Protein AF-0000000069867634 (afdb_homodimer)

Structure (mmCIF, N/CA/C/O backbone):
data_AF-0000000069867634-model_v1
#
loop_
_entity.id
_entity.type
_entity.pdbx_description
1 polymer 'VRR-NUC domain-containing protein'
#
loop_
_atom_site.group_PDB
_atom_site.id
_atom_site.type_symbol
_atom_site.label_atom_id
_atom_site.label_alt_id
_atom_site.label_comp_id
_atom_site.label_asym_id
_atom_site.label_entity_id
_atom_site.label_seq_id
_atom_site.pdbx_PDB_ins_code
_atom_site.Cartn_x
_atom_site.Cartn_y
_atom_site.Cartn_z
_atom_site.occupancy
_atom_site.B_iso_or_equiv
_atom_site.auth_seq_id
_atom_site.auth_comp_id
_atom_site.auth_asym_id
_atom_site.auth_atom_id
_atom_site.pdbx_PDB_model_num
ATOM 1 N N . MET A 1 1 ? 2.037 -12.023 -21.516 1 66.62 1 MET A N 1
ATOM 2 C CA . MET A 1 1 ? 0.98 -11.133 -21.047 1 66.62 1 MET A CA 1
ATOM 3 C C . MET A 1 1 ? -0.327 -11.898 -20.859 1 66.62 1 MET A C 1
ATOM 5 O O . MET A 1 1 ? -0.989 -11.758 -19.828 1 66.62 1 MET A O 1
ATOM 9 N N . GLN A 1 2 ? -0.658 -12.82 -21.688 1 78.5 2 GLN A N 1
ATOM 10 C CA . GLN A 1 2 ? -1.914 -13.555 -21.562 1 78.5 2 GLN A CA 1
ATOM 11 C C . GLN A 1 2 ? -1.909 -14.43 -20.312 1 78.5 2 GLN A C 1
ATOM 13 O O . GLN A 1 2 ? -2.809 -14.336 -19.469 1 78.5 2 GLN A O 1
ATOM 18 N N . ILE A 1 3 ? -0.753 -15.023 -20.156 1 91.5 3 ILE A N 1
ATOM 19 C CA . ILE A 1 3 ? -0.744 -15.961 -19.031 1 91.5 3 ILE A CA 1
ATOM 20 C C . ILE A 1 3 ? -0.618 -15.188 -17.734 1 91.5 3 ILE A C 1
ATOM 22 O O . ILE A 1 3 ? -1.285 -15.508 -16.734 1 91.5 3 ILE A O 1
ATOM 26 N N . GLU A 1 4 ? 0.191 -14.117 -17.812 1 94.62 4 GLU A N 1
ATOM 27 C CA . GLU A 1 4 ? 0.339 -13.32 -16.594 1 94.62 4 GLU A CA 1
ATOM 28 C C . GLU A 1 4 ? -0.989 -12.695 -16.188 1 94.62 4 GLU A C 1
ATOM 30 O O . GLU A 1 4 ? -1.323 -12.664 -14.992 1 94.62 4 GLU A O 1
ATOM 35 N N . ASN A 1 5 ? -1.808 -12.312 -17.141 1 96.81 5 ASN A N 1
ATOM 36 C CA . ASN A 1 5 ? -3.129 -11.75 -16.875 1 96.81 5 ASN A CA 1
ATOM 37 C C . ASN A 1 5 ? -4.055 -12.781 -16.234 1 96.81 5 ASN A C 1
ATOM 39 O O . ASN A 1 5 ? -4.863 -12.43 -15.367 1 96.81 5 ASN A O 1
ATOM 43 N N . ASP A 1 6 ? -3.908 -14.031 -16.703 1 98 6 ASP A N 1
ATOM 44 C CA . ASP A 1 6 ? -4.703 -15.094 -16.094 1 98 6 ASP A CA 1
ATOM 45 C C . ASP A 1 6 ? -4.363 -15.25 -14.617 1 98 6 ASP A C 1
ATOM 47 O O . ASP A 1 6 ? -5.25 -15.461 -13.789 1 98 6 ASP A O 1
ATOM 51 N N . ILE A 1 7 ? -3.141 -15.18 -14.305 1 98.56 7 ILE A N 1
ATOM 52 C CA . ILE A 1 7 ? -2.705 -15.297 -12.914 1 98.56 7 ILE A CA 1
ATOM 53 C C . ILE A 1 7 ? -3.207 -14.094 -12.117 1 98.56 7 ILE A C 1
ATOM 55 O O . ILE A 1 7 ? -3.658 -14.242 -10.977 1 98.56 7 ILE A O 1
ATOM 59 N N . GLU A 1 8 ? -3.164 -12.906 -12.727 1 98.69 8 GLU A N 1
ATOM 60 C CA . GLU A 1 8 ? -3.65 -11.703 -12.055 1 98.69 8 GLU A CA 1
ATOM 61 C C . GLU A 1 8 ? -5.148 -11.789 -11.781 1 98.69 8 GLU A C 1
ATOM 63 O O . GLU A 1 8 ? -5.602 -11.484 -10.68 1 98.69 8 GLU A O 1
ATOM 68 N N . LYS A 1 9 ? -5.867 -12.234 -12.734 1 98.69 9 LYS A N 1
ATOM 69 C CA . LYS A 1 9 ? -7.309 -12.398 -12.547 1 98.69 9 LYS A CA 1
ATOM 70 C C . LYS A 1 9 ? -7.605 -13.414 -11.445 1 98.69 9 LYS A C 1
ATOM 72 O O . LYS A 1 9 ? -8.508 -13.211 -10.633 1 98.69 9 LYS A O 1
ATOM 77 N N . TYR A 1 10 ? -6.828 -14.484 -11.477 1 98.81 10 TYR A N 1
ATOM 78 C CA . TYR A 1 10 ? -6.973 -15.5 -10.445 1 98.81 10 TYR A CA 1
ATOM 79 C C . TYR A 1 10 ? -6.668 -14.922 -9.07 1 98.81 10 TYR A C 1
ATOM 81 O O . TYR A 1 10 ? -7.406 -15.156 -8.109 1 98.81 10 TYR A O 1
ATOM 89 N N . LEU A 1 11 ? -5.613 -14.148 -8.953 1 98.88 11 LEU A N 1
ATOM 90 C CA . LEU A 1 11 ? -5.242 -13.492 -7.703 1 98.88 11 LEU A CA 1
ATOM 91 C C . LEU A 1 11 ? -6.379 -12.617 -7.191 1 98.88 11 LEU A C 1
ATOM 93 O O . LEU A 1 11 ? -6.805 -12.758 -6.043 1 98.88 11 LEU A O 1
ATOM 97 N N . VAL A 1 12 ? -6.883 -11.734 -8.055 1 98.88 12 VAL A N 1
ATOM 98 C CA . VAL A 1 12 ? -7.91 -10.773 -7.66 1 98.88 12 VAL A CA 1
ATOM 99 C C . VAL A 1 12 ? -9.156 -11.523 -7.195 1 98.88 12 VAL A C 1
ATOM 101 O O . VAL A 1 12 ? -9.734 -11.195 -6.152 1 98.88 12 VAL A O 1
ATOM 104 N N . ARG A 1 13 ? -9.477 -12.57 -7.949 1 98.81 13 ARG A N 1
ATOM 105 C CA . ARG A 1 13 ? -10.656 -13.359 -7.613 1 98.81 13 ARG A CA 1
ATOM 106 C C . ARG A 1 13 ? -10.484 -14.055 -6.262 1 98.81 13 ARG A C 1
ATOM 108 O O . ARG A 1 13 ? -11.383 -14.008 -5.418 1 98.81 13 ARG A O 1
ATOM 115 N N . GLN A 1 14 ? -9.383 -14.719 -6.031 1 98.88 14 GLN A N 1
ATOM 116 C CA . GLN A 1 14 ? -9.156 -15.492 -4.816 1 98.88 14 GLN A CA 1
ATOM 117 C C . GLN A 1 14 ? -9.047 -14.578 -3.598 1 98.88 14 GLN A C 1
ATOM 119 O O . GLN A 1 14 ? -9.547 -14.906 -2.52 1 98.88 14 GLN A O 1
ATOM 124 N N . ILE A 1 15 ? -8.391 -13.453 -3.762 1 98.94 15 ILE A N 1
ATOM 125 C CA . ILE A 1 15 ? -8.234 -12.5 -2.666 1 98.94 15 ILE A CA 1
ATOM 126 C C . ILE A 1 15 ? -9.602 -11.969 -2.242 1 98.94 15 ILE A C 1
ATOM 128 O O . ILE A 1 15 ? -9.891 -11.867 -1.049 1 98.94 15 ILE A O 1
ATOM 132 N N . LYS A 1 16 ? -10.398 -11.617 -3.193 1 98.69 16 LYS A N 1
ATOM 133 C CA . LYS A 1 16 ? -11.742 -11.148 -2.902 1 98.69 16 LYS A CA 1
ATOM 134 C C . LYS A 1 16 ? -12.562 -12.227 -2.186 1 98.69 16 LYS A C 1
ATOM 136 O O . LYS A 1 16 ? -13.336 -11.922 -1.277 1 98.69 16 LYS A O 1
ATOM 141 N N . ARG A 1 17 ? -12.359 -13.445 -2.498 1 98.62 17 ARG A N 1
ATOM 142 C CA . ARG A 1 17 ? -13.109 -14.562 -1.931 1 98.62 17 ARG A CA 1
ATOM 143 C C . ARG A 1 17 ? -12.867 -14.68 -0.43 1 98.62 17 ARG A C 1
ATOM 145 O O . ARG A 1 17 ? -13.773 -15.047 0.323 1 98.62 17 ARG A O 1
ATOM 152 N N . ILE A 1 18 ? -11.727 -14.336 -0.018 1 98.56 18 ILE A N 1
ATOM 153 C CA . ILE A 1 18 ? -11.422 -14.492 1.401 1 98.56 18 ILE A CA 1
ATOM 154 C C . ILE A 1 18 ? -11.734 -13.188 2.141 1 98.56 18 ILE A C 1
ATOM 156 O O . ILE A 1 18 ? -11.375 -13.031 3.311 1 98.56 18 ILE A O 1
ATOM 160 N N . GLY A 1 19 ? -12.273 -12.172 1.472 1 98.62 19 GLY A N 1
ATOM 161 C CA . GLY A 1 19 ? -12.734 -10.945 2.1 1 98.62 19 GLY A CA 1
ATOM 162 C C . GLY A 1 19 ? -11.672 -9.867 2.182 1 98.62 19 GLY A C 1
ATOM 163 O O . GLY A 1 19 ? -11.836 -8.867 2.883 1 98.62 19 GLY A O 1
ATOM 164 N N . ALA A 1 20 ? -10.609 -10.109 1.511 1 98.88 20 ALA A N 1
ATOM 165 C CA . ALA A 1 20 ? -9.531 -9.117 1.466 1 98.88 20 ALA A CA 1
ATOM 166 C C . ALA A 1 20 ? -9.727 -8.156 0.301 1 98.88 20 ALA A C 1
ATOM 168 O O . ALA A 1 20 ? -10.609 -8.344 -0.532 1 98.88 20 ALA A O 1
ATOM 169 N N . LEU A 1 21 ? -9.016 -7.047 0.326 1 98.88 21 LEU A N 1
ATOM 170 C CA . LEU A 1 21 ? -9 -6.09 -0.775 1 98.88 21 LEU A CA 1
ATOM 171 C C . LEU A 1 21 ? -7.77 -6.301 -1.658 1 98.88 21 LEU A C 1
ATOM 173 O O . LEU A 1 21 ? -6.695 -6.641 -1.162 1 98.88 21 LEU A O 1
ATOM 177 N N . CYS A 1 22 ? -7.93 -6.117 -2.926 1 98.94 22 CYS A N 1
ATOM 178 C CA . CYS A 1 22 ? -6.852 -6.293 -3.893 1 98.94 22 CYS A CA 1
ATOM 179 C C . CYS A 1 22 ? -6.836 -5.152 -4.902 1 98.94 22 CYS A C 1
ATOM 181 O O . CYS A 1 22 ? -7.625 -5.145 -5.852 1 98.94 22 CYS A O 1
ATOM 183 N N . TYR A 1 23 ? -5.945 -4.211 -4.777 1 98.94 23 TYR A N 1
ATOM 184 C CA . TYR A 1 23 ? -5.902 -3.031 -5.633 1 98.94 23 TYR A CA 1
ATOM 185 C C . TYR A 1 23 ? -4.734 -3.109 -6.613 1 98.94 23 TYR A C 1
ATOM 187 O O . TYR A 1 23 ? -3.678 -3.654 -6.285 1 98.94 23 TYR A O 1
ATOM 195 N N . LYS A 1 24 ? -4.945 -2.594 -7.816 1 98.75 24 LYS A N 1
ATOM 196 C CA . LYS A 1 24 ? -3.803 -2.305 -8.672 1 98.75 24 LYS A CA 1
ATOM 197 C C . LYS A 1 24 ? -2.914 -1.226 -8.062 1 98.75 24 LYS A C 1
ATOM 199 O O . LYS A 1 24 ? -3.412 -0.244 -7.512 1 98.75 24 LYS A O 1
ATOM 204 N N . PHE A 1 25 ? -1.634 -1.419 -8.102 1 98.88 25 PHE A N 1
ATOM 205 C CA . PHE A 1 25 ? -0.7 -0.43 -7.57 1 98.88 25 PHE A CA 1
ATOM 206 C C . PHE A 1 25 ? 0.058 0.255 -8.703 1 98.88 25 PHE A C 1
ATOM 208 O O . PHE A 1 25 ? 0.882 -0.371 -9.375 1 98.88 25 PHE A O 1
ATOM 215 N N . THR A 1 26 ? -0.276 1.492 -8.953 1 98.81 26 THR A N 1
ATOM 216 C CA . THR A 1 26 ? 0.438 2.385 -9.859 1 98.81 26 THR A CA 1
ATOM 217 C C . THR A 1 26 ? 0.943 3.617 -9.117 1 98.81 26 THR A C 1
ATOM 219 O O . THR A 1 26 ? 0.231 4.184 -8.289 1 98.81 26 THR A O 1
ATOM 222 N N . SER A 1 27 ? 2.121 3.98 -9.422 1 98.81 27 SER A N 1
ATOM 223 C CA . SER A 1 27 ? 2.707 5.184 -8.836 1 98.81 27 SER A CA 1
ATOM 224 C C . SER A 1 27 ? 3.336 6.07 -9.906 1 98.81 27 SER A C 1
ATOM 226 O O . SER A 1 27 ? 4.523 5.941 -10.203 1 98.81 27 SER A O 1
ATOM 228 N N . PRO A 1 28 ? 2.527 6.988 -10.445 1 98.12 28 PRO A N 1
ATOM 229 C CA . PRO A 1 28 ? 3.08 7.836 -11.508 1 98.12 28 PRO A CA 1
ATOM 230 C C . PRO A 1 28 ? 4.43 8.438 -11.133 1 98.12 28 PRO A C 1
ATOM 232 O O . PRO A 1 28 ? 4.594 8.969 -10.023 1 98.12 28 PRO A O 1
ATOM 235 N N . GLY A 1 29 ? 5.363 8.273 -12.016 1 96.62 29 GLY A N 1
ATOM 236 C CA . GLY A 1 29 ? 6.695 8.805 -11.781 1 96.62 29 GLY A CA 1
ATOM 237 C C . GLY A 1 29 ? 7.66 7.773 -11.227 1 96.62 29 GLY A C 1
ATOM 238 O O . GLY A 1 29 ? 8.859 8.039 -11.109 1 96.62 29 GLY A O 1
ATOM 239 N N . THR A 1 30 ? 7.098 6.625 -10.852 1 98.25 30 THR A N 1
ATOM 240 C CA . THR A 1 30 ? 7.93 5.547 -10.336 1 98.25 30 THR A CA 1
ATOM 241 C C . THR A 1 30 ? 7.727 4.27 -11.141 1 98.25 30 THR A C 1
ATOM 243 O O . THR A 1 30 ? 6.617 3.734 -11.195 1 98.25 30 THR A O 1
ATOM 246 N N . ARG A 1 31 ? 8.75 3.75 -11.703 1 97.62 31 ARG A N 1
ATOM 247 C CA . ARG A 1 31 ? 8.68 2.496 -12.445 1 97.62 31 ARG A CA 1
ATOM 248 C C . ARG A 1 31 ? 8.922 1.301 -11.531 1 97.62 31 ARG A C 1
ATOM 250 O O . ARG A 1 31 ? 9.664 1.398 -10.555 1 97.62 31 ARG A O 1
ATOM 257 N N . GLY A 1 32 ? 8.305 0.268 -11.844 1 98.56 32 GLY A N 1
ATOM 258 C CA . GLY A 1 32 ? 8.688 -1.01 -11.266 1 98.56 32 GLY A CA 1
ATOM 259 C C . GLY A 1 32 ? 7.965 -1.32 -9.969 1 98.56 32 GLY A C 1
ATOM 260 O O . GLY A 1 32 ? 8.258 -2.318 -9.305 1 98.56 32 GLY A O 1
ATOM 261 N N . VAL A 1 33 ? 6.992 -0.495 -9.578 1 98.88 33 VAL A N 1
ATOM 262 C CA . VAL A 1 33 ? 6.273 -0.818 -8.352 1 98.88 33 VAL A CA 1
ATOM 263 C C . VAL A 1 33 ? 5.508 -2.127 -8.531 1 98.88 33 VAL A C 1
ATOM 265 O O . VAL A 1 33 ? 5.184 -2.516 -9.656 1 98.88 33 VAL A O 1
ATOM 268 N N . PRO A 1 34 ? 5.234 -2.848 -7.457 1 98.88 34 PRO A N 1
ATOM 269 C CA . PRO A 1 34 ? 4.523 -4.125 -7.559 1 98.88 34 PRO A CA 1
ATOM 270 C C . PRO A 1 34 ? 3.146 -3.984 -8.203 1 98.88 34 PRO A C 1
ATOM 272 O O . PRO A 1 34 ? 2.523 -2.922 -8.117 1 98.88 34 PRO A O 1
ATOM 275 N N . ASP A 1 35 ? 2.664 -5.004 -8.781 1 98.81 35 ASP A N 1
ATOM 276 C CA . ASP A 1 35 ? 1.424 -4.996 -9.547 1 98.81 35 ASP A CA 1
ATOM 277 C C . ASP A 1 35 ? 0.215 -4.789 -8.641 1 98.81 35 ASP A C 1
ATOM 279 O O . ASP A 1 35 ? -0.743 -4.109 -9.008 1 98.81 35 ASP A O 1
ATOM 283 N N . ARG A 1 36 ? 0.257 -5.41 -7.426 1 98.94 36 ARG A N 1
ATOM 284 C CA . ARG A 1 36 ? -0.948 -5.445 -6.602 1 98.94 36 ARG A CA 1
ATOM 285 C C . ARG A 1 36 ? -0.62 -5.176 -5.137 1 98.94 36 ARG A C 1
ATOM 287 O O . ARG A 1 36 ? 0.44 -5.574 -4.652 1 98.94 36 ARG A O 1
ATOM 294 N N . ILE A 1 37 ? -1.497 -4.543 -4.465 1 98.94 37 ILE A N 1
ATOM 295 C CA . ILE A 1 37 ? -1.527 -4.398 -3.016 1 98.94 37 ILE A CA 1
ATOM 296 C C . ILE A 1 37 ? -2.727 -5.152 -2.445 1 98.94 37 ILE A C 1
ATOM 298 O O . ILE A 1 37 ? -3.85 -5.008 -2.934 1 98.94 37 ILE A O 1
ATOM 302 N N . ILE A 1 38 ? -2.477 -5.941 -1.447 1 98.94 38 ILE A N 1
ATOM 303 C CA . ILE A 1 38 ? -3.527 -6.699 -0.776 1 98.94 38 ILE A CA 1
ATOM 304 C C . ILE A 1 38 ? -3.652 -6.238 0.674 1 98.94 38 ILE A C 1
ATOM 306 O O . ILE A 1 38 ? -2.646 -6.09 1.373 1 98.94 38 ILE A O 1
ATOM 310 N N . LEU A 1 39 ? -4.852 -5.887 1.077 1 98.94 39 LEU A N 1
ATOM 311 C CA . LEU A 1 39 ? -5.164 -5.559 2.465 1 98.94 39 LEU A CA 1
ATOM 312 C C . LEU A 1 39 ? -5.977 -6.668 3.117 1 98.94 39 LEU A C 1
ATOM 314 O O . LEU A 1 39 ? -7.055 -7.02 2.633 1 98.94 39 LEU A O 1
ATOM 318 N N . TYR A 1 40 ? -5.426 -7.227 4.168 1 98.81 40 TYR A N 1
ATOM 319 C CA . TYR A 1 40 ? -6.074 -8.359 4.812 1 98.81 40 TYR A CA 1
ATOM 320 C C . TYR A 1 40 ? -5.836 -8.344 6.316 1 98.81 40 TYR A C 1
ATOM 322 O O . TYR A 1 40 ? -4.707 -8.523 6.777 1 98.81 40 TYR A O 1
ATOM 330 N N . GLN A 1 41 ? -6.844 -8.031 7.102 1 98.25 41 GLN A N 1
ATOM 331 C CA . GLN A 1 41 ? -6.883 -8.172 8.555 1 98.25 41 GLN A CA 1
ATOM 332 C C . GLN A 1 41 ? -5.672 -7.512 9.203 1 98.25 41 GLN A C 1
ATOM 334 O O . GLN A 1 41 ? -4.953 -8.141 9.984 1 98.25 41 GLN A O 1
ATOM 339 N N . GLY A 1 42 ? -5.402 -6.301 8.875 1 97.75 42 GLY A N 1
ATOM 340 C CA . GLY A 1 42 ? -4.391 -5.488 9.539 1 97.75 42 GLY A CA 1
ATOM 341 C C . GLY A 1 42 ? -3.043 -5.535 8.844 1 97.75 42 GLY A C 1
ATOM 342 O O . GLY A 1 42 ? -2.096 -4.875 9.266 1 97.75 42 GLY A O 1
ATOM 343 N N . ASN A 1 43 ? -2.998 -6.34 7.785 1 98 43 ASN A N 1
ATOM 344 C CA . ASN A 1 43 ? -1.734 -6.527 7.082 1 98 43 ASN A CA 1
ATOM 345 C C . ASN A 1 43 ? -1.828 -6.066 5.629 1 98 43 ASN A C 1
ATOM 347 O O . ASN A 1 43 ? -2.91 -6.07 5.043 1 98 43 ASN A O 1
ATOM 351 N N . VAL A 1 44 ? -0.696 -5.605 5.137 1 98.75 44 VAL A N 1
ATOM 352 C CA . VAL A 1 44 ? -0.572 -5.188 3.744 1 98.75 44 VAL A CA 1
ATOM 353 C C . VAL A 1 44 ? 0.471 -6.051 3.035 1 98.75 44 VAL A C 1
ATOM 355 O O . VAL A 1 44 ? 1.563 -6.273 3.564 1 98.75 44 VAL A O 1
ATOM 358 N N . PHE A 1 45 ? 0.124 -6.57 1.851 1 98.81 45 PHE A N 1
ATOM 359 C CA . PHE A 1 45 ? 1.022 -7.402 1.058 1 98.81 45 PHE A CA 1
ATOM 360 C C . PHE A 1 45 ? 1.186 -6.836 -0.347 1 98.81 45 PHE A C 1
ATOM 362 O O . PHE A 1 45 ? 0.224 -6.344 -0.94 1 98.81 45 PHE A O 1
ATOM 369 N N . PHE A 1 46 ? 2.379 -6.93 -0.856 1 98.88 46 PHE A N 1
ATOM 370 C CA . PHE A 1 46 ? 2.689 -6.484 -2.209 1 98.88 46 PHE A CA 1
ATOM 371 C C . PHE A 1 46 ? 3.049 -7.668 -3.1 1 98.88 46 PHE A C 1
ATOM 373 O O . PHE A 1 46 ? 3.857 -8.516 -2.717 1 98.88 46 PHE A O 1
ATOM 380 N N . VAL A 1 47 ? 2.473 -7.672 -4.297 1 98.81 47 VAL A N 1
ATOM 381 C CA . VAL A 1 47 ? 2.652 -8.82 -5.18 1 98.81 47 VAL A CA 1
ATOM 382 C C . VAL A 1 47 ? 3.146 -8.344 -6.547 1 98.81 47 VAL A C 1
ATOM 384 O O . VAL A 1 47 ? 2.594 -7.41 -7.125 1 98.81 47 VAL A O 1
ATOM 387 N N . GLU A 1 48 ? 4.133 -8.922 -7.035 1 98.69 48 GLU A N 1
ATOM 388 C CA . GLU A 1 48 ? 4.629 -8.789 -8.398 1 98.69 48 GLU A CA 1
ATOM 389 C C . GLU A 1 48 ? 4.371 -10.047 -9.211 1 98.69 48 GLU A C 1
ATOM 391 O O . GLU A 1 48 ? 4.859 -11.125 -8.867 1 98.69 48 GLU A O 1
ATOM 396 N N . LEU A 1 49 ? 3.631 -9.898 -10.258 1 98.69 49 LEU A N 1
ATOM 397 C CA . LEU A 1 49 ? 3.234 -11.062 -11.047 1 98.69 49 LEU A CA 1
ATOM 398 C C . LEU A 1 49 ? 4.164 -11.25 -12.242 1 98.69 49 LEU A C 1
ATOM 400 O O . LEU A 1 49 ? 4.605 -10.273 -12.852 1 98.69 49 LEU A O 1
ATOM 404 N N . LYS A 1 50 ? 4.441 -12.492 -12.492 1 98.31 50 LYS A N 1
ATOM 405 C CA . LYS A 1 50 ? 5.25 -12.891 -13.641 1 98.31 50 LYS A CA 1
ATOM 406 C C . LYS A 1 50 ? 4.602 -14.047 -14.398 1 98.31 50 LYS A C 1
ATOM 408 O O . LYS A 1 50 ? 3.816 -14.805 -13.828 1 98.31 50 LYS A O 1
ATOM 413 N N . ARG A 1 51 ? 4.953 -14.125 -15.641 1 97.5 51 ARG A N 1
ATOM 414 C CA . ARG A 1 51 ? 4.656 -15.359 -16.359 1 97.5 51 ARG A CA 1
ATOM 415 C C . ARG A 1 51 ? 5.402 -16.547 -15.75 1 97.5 51 ARG A C 1
ATOM 417 O O . ARG A 1 51 ? 6.41 -16.359 -15.07 1 97.5 51 ARG A O 1
ATOM 424 N N . PRO A 1 52 ? 4.836 -17.719 -16.016 1 96.94 52 PRO A N 1
ATOM 425 C CA . PRO A 1 52 ? 5.531 -18.891 -15.492 1 96.94 52 PRO A CA 1
ATOM 426 C C . PRO A 1 52 ? 7.02 -18.906 -15.836 1 96.94 52 PRO A C 1
ATOM 428 O O . PRO A 1 52 ? 7.387 -18.844 -17.016 1 96.94 52 PRO A O 1
ATOM 431 N N . GLY A 1 53 ? 7.824 -18.922 -14.797 1 95.88 53 GLY A N 1
ATOM 432 C CA . GLY A 1 53 ? 9.266 -18.953 -14.977 1 95.88 53 GLY A CA 1
ATOM 433 C C . GLY A 1 53 ? 9.867 -17.562 -15.164 1 95.88 53 GLY A C 1
ATOM 434 O O . GLY A 1 53 ? 11.094 -17.422 -15.25 1 95.88 53 GLY A O 1
ATOM 435 N N . GLY A 1 54 ? 8.992 -16.578 -15.258 1 96.69 54 GLY A N 1
ATOM 436 C CA . GLY A 1 54 ? 9.469 -15.219 -15.469 1 96.69 54 GLY A CA 1
ATOM 437 C C . GLY A 1 54 ? 10.141 -14.625 -14.25 1 96.69 54 GLY A C 1
ATOM 438 O O . GLY A 1 54 ? 9.805 -14.977 -13.117 1 96.69 54 GLY A O 1
ATOM 439 N N . LYS A 1 55 ? 11.047 -13.703 -14.508 1 96.5 55 LYS A N 1
ATOM 440 C CA . LYS A 1 55 ? 11.758 -13 -13.445 1 96.5 55 LYS A CA 1
ATOM 441 C C . LYS A 1 55 ? 11.508 -11.5 -13.516 1 96.5 55 LYS A C 1
ATOM 443 O O . LYS A 1 55 ? 11.258 -10.961 -14.602 1 96.5 55 LYS A O 1
ATOM 448 N N . PRO A 1 56 ? 11.656 -10.82 -12.383 1 97.56 56 PRO A N 1
ATOM 449 C CA . PRO A 1 56 ? 11.492 -9.367 -12.414 1 97.56 56 PRO A CA 1
ATOM 450 C C . PRO A 1 56 ? 12.562 -8.672 -13.25 1 97.56 56 PRO A C 1
ATOM 452 O O . PRO A 1 56 ? 13.695 -9.141 -13.32 1 97.56 56 PRO A O 1
ATOM 455 N N . ARG A 1 57 ? 12.102 -7.621 -13.828 1 98.38 57 ARG A N 1
ATOM 456 C CA . ARG A 1 57 ? 13.039 -6.762 -14.555 1 98.38 57 ARG A CA 1
ATOM 457 C C . ARG A 1 57 ? 13.922 -5.977 -13.586 1 98.38 57 ARG A C 1
ATOM 459 O O . ARG A 1 57 ? 13.648 -5.93 -12.391 1 98.38 57 ARG A O 1
ATOM 466 N N . LYS A 1 58 ? 14.906 -5.375 -14.125 1 98.38 58 LYS A N 1
ATOM 467 C CA . LYS A 1 58 ? 15.875 -4.625 -13.336 1 98.38 58 LYS A CA 1
ATOM 468 C C . LYS A 1 58 ? 15.195 -3.52 -12.531 1 98.38 58 LYS A C 1
ATOM 470 O O . LYS A 1 58 ? 15.516 -3.311 -11.359 1 98.38 58 LYS A O 1
ATOM 475 N N . ASP A 1 59 ? 14.273 -2.76 -13.18 1 98.5 59 ASP A N 1
ATOM 476 C CA . ASP A 1 59 ? 13.586 -1.673 -12.484 1 98.5 59 ASP A CA 1
ATOM 477 C C . ASP A 1 59 ? 12.703 -2.207 -11.359 1 98.5 59 ASP A C 1
ATOM 479 O O . ASP A 1 59 ? 12.57 -1.569 -10.312 1 98.5 59 ASP A O 1
ATOM 483 N N . GLN A 1 60 ? 12.109 -3.389 -11.57 1 98.75 60 GLN A N 1
ATOM 484 C CA . GLN A 1 60 ? 11.32 -4.016 -10.516 1 98.75 60 GLN A CA 1
ATOM 485 C C . GLN A 1 60 ? 12.211 -4.488 -9.367 1 98.75 60 GLN A C 1
ATOM 487 O O . GLN A 1 60 ? 11.844 -4.359 -8.195 1 98.75 60 GLN A O 1
ATOM 492 N N . LEU A 1 61 ? 13.359 -5.039 -9.703 1 98.69 61 LEU A N 1
ATOM 493 C CA . LEU A 1 61 ? 14.297 -5.523 -8.695 1 98.69 61 LEU A CA 1
ATOM 494 C C . LEU A 1 61 ? 14.789 -4.379 -7.816 1 98.69 61 LEU A C 1
ATOM 496 O O . LEU A 1 61 ? 14.969 -4.551 -6.609 1 98.69 61 LEU A O 1
ATOM 500 N N . LYS A 1 62 ? 15.016 -3.279 -8.391 1 98.69 62 LYS A N 1
ATOM 501 C CA . LYS A 1 62 ? 15.438 -2.111 -7.621 1 98.69 62 LYS A CA 1
ATOM 502 C C . LYS A 1 62 ? 14.383 -1.729 -6.586 1 98.69 62 LYS A C 1
ATOM 504 O O . LYS A 1 62 ? 14.711 -1.485 -5.422 1 98.69 62 LYS A O 1
ATOM 509 N N . ILE A 1 63 ? 13.117 -1.696 -7.043 1 98.81 63 ILE A N 1
ATOM 510 C CA . ILE A 1 63 ? 12.031 -1.355 -6.137 1 98.81 63 ILE A CA 1
ATOM 511 C C . ILE A 1 63 ? 11.898 -2.432 -5.062 1 98.81 63 ILE A C 1
ATOM 513 O O . ILE A 1 63 ? 11.742 -2.119 -3.879 1 98.81 63 ILE A O 1
ATOM 517 N N . ILE A 1 64 ? 12.008 -3.66 -5.395 1 98.69 64 ILE A N 1
ATOM 518 C CA . ILE A 1 64 ? 11.898 -4.777 -4.461 1 98.69 64 ILE A CA 1
ATOM 519 C C . ILE A 1 64 ? 12.984 -4.664 -3.396 1 98.69 64 ILE A C 1
ATOM 521 O O . ILE A 1 64 ? 12.734 -4.91 -2.215 1 98.69 64 ILE A O 1
ATOM 525 N N . GLU A 1 65 ? 14.156 -4.324 -3.824 1 98.69 65 GLU A N 1
ATOM 526 C CA . GLU A 1 65 ? 15.258 -4.141 -2.883 1 98.69 65 GLU A CA 1
ATOM 527 C C . GLU A 1 65 ? 14.969 -3.006 -1.906 1 98.69 65 GLU A C 1
ATOM 529 O O . GLU A 1 65 ? 15.25 -3.119 -0.711 1 98.69 65 GLU A O 1
ATOM 534 N N . LYS A 1 66 ? 14.398 -1.917 -2.375 1 98.81 66 LYS A N 1
ATOM 535 C CA . LYS A 1 66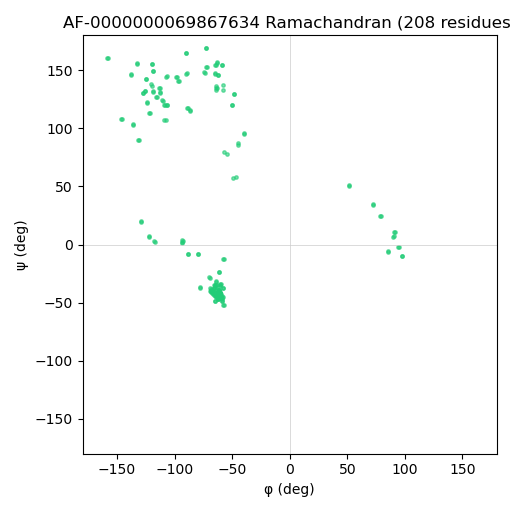 ? 14.023 -0.812 -1.498 1 98.81 66 LYS A CA 1
ATOM 536 C C . LYS A 1 66 ? 12.977 -1.254 -0.473 1 98.81 66 LYS A C 1
ATOM 538 O O . LYS A 1 66 ? 13.055 -0.87 0.696 1 98.81 66 LYS A O 1
ATOM 543 N N . PHE A 1 67 ? 12.023 -2.037 -0.961 1 98.75 67 PHE A N 1
ATOM 544 C CA . PHE A 1 67 ? 11.023 -2.598 -0.058 1 98.75 67 PHE A CA 1
ATOM 545 C C . PHE A 1 67 ? 11.688 -3.457 1.014 1 98.75 67 PHE A C 1
ATOM 547 O O . PHE A 1 67 ? 11.367 -3.334 2.197 1 98.75 67 PHE A O 1
ATOM 554 N N . LYS A 1 68 ? 12.594 -4.27 0.574 1 98.19 68 LYS A N 1
ATOM 555 C CA . LYS A 1 68 ? 13.312 -5.152 1.486 1 98.19 68 LYS A CA 1
ATOM 556 C C . LYS A 1 68 ? 14.078 -4.352 2.537 1 98.19 68 LYS A C 1
ATOM 558 O O . LYS A 1 68 ? 14.102 -4.727 3.711 1 98.19 68 LYS A O 1
ATOM 563 N N . GLU A 1 69 ? 14.672 -3.307 2.168 1 98.44 69 GLU A N 1
ATOM 564 C CA . GLU A 1 69 ? 15.406 -2.445 3.092 1 98.44 69 GLU A CA 1
ATOM 565 C C . GLU A 1 69 ? 14.477 -1.869 4.16 1 98.44 69 GLU A C 1
ATOM 567 O O . GLU A 1 69 ? 14.93 -1.481 5.238 1 98.44 69 GLU A O 1
ATOM 572 N N . GLN A 1 70 ? 13.195 -1.785 3.879 1 98.5 70 GLN A N 1
ATOM 573 C CA . GLN A 1 70 ? 12.203 -1.345 4.855 1 98.5 70 GLN A CA 1
ATOM 574 C C . GLN A 1 70 ? 11.586 -2.533 5.586 1 98.5 70 GLN A C 1
ATOM 576 O O . GLN A 1 70 ? 10.594 -2.379 6.305 1 98.5 70 GLN A O 1
ATOM 581 N N . LEU A 1 71 ? 12.039 -3.709 5.273 1 97.62 71 LEU A N 1
ATOM 582 C CA . LEU A 1 71 ? 11.578 -4.945 5.898 1 97.62 71 LEU A CA 1
ATOM 583 C C . LEU A 1 71 ? 10.172 -5.305 5.43 1 97.62 71 LEU A C 1
ATOM 585 O O . LEU A 1 71 ? 9.375 -5.848 6.199 1 97.62 71 LEU A O 1
ATOM 589 N N . ILE A 1 72 ? 9.906 -5.012 4.234 1 98 72 ILE A N 1
ATOM 590 C CA . ILE A 1 72 ? 8.617 -5.316 3.625 1 98 72 ILE A CA 1
ATOM 591 C C . ILE A 1 72 ? 8.82 -6.199 2.396 1 98 72 ILE A C 1
ATOM 593 O O . ILE A 1 72 ? 9.398 -5.762 1.397 1 98 72 ILE A O 1
ATOM 597 N N . PRO A 1 73 ? 8.359 -7.406 2.479 1 97.56 73 PRO A N 1
ATOM 598 C CA . PRO A 1 73 ? 8.555 -8.297 1.335 1 97.56 73 PRO A CA 1
ATOM 599 C C . PRO A 1 73 ? 7.641 -7.965 0.16 1 97.56 73 PRO A C 1
ATOM 601 O O . PRO A 1 73 ? 6.531 -7.465 0.361 1 97.56 73 PRO A O 1
ATOM 604 N N . VAL A 1 74 ? 8.125 -8.211 -1.041 1 98.56 74 VAL A N 1
ATOM 605 C CA . VAL A 1 74 ? 7.305 -8.273 -2.248 1 98.56 74 VAL A CA 1
ATOM 606 C C . VAL A 1 74 ? 7.246 -9.719 -2.75 1 98.56 74 VAL A C 1
ATOM 608 O O . VAL A 1 74 ? 8.281 -10.352 -2.967 1 98.56 74 VAL A O 1
ATOM 611 N N . PHE A 1 75 ? 6.094 -10.219 -2.893 1 98.5 75 PHE A N 1
ATOM 612 C CA . PHE A 1 75 ? 5.941 -11.594 -3.355 1 98.5 75 PHE A CA 1
ATOM 613 C C . PHE A 1 75 ? 5.926 -11.656 -4.879 1 98.5 75 PHE A C 1
ATOM 615 O O . PHE A 1 75 ? 5.008 -11.133 -5.516 1 98.5 75 PHE A O 1
ATOM 622 N N . VAL A 1 76 ? 6.922 -12.281 -5.426 1 98.44 76 VAL A N 1
ATOM 623 C CA . VAL A 1 76 ? 6.961 -12.516 -6.867 1 98.44 76 VAL A CA 1
ATOM 624 C C . VAL A 1 76 ? 6.262 -13.836 -7.195 1 98.44 76 VAL A C 1
ATOM 626 O O . VAL A 1 76 ? 6.703 -14.898 -6.762 1 98.44 76 VAL A O 1
ATOM 629 N N . ILE A 1 77 ? 5.246 -13.727 -7.914 1 98.19 77 ILE A N 1
ATOM 630 C CA . ILE A 1 77 ? 4.387 -14.891 -8.133 1 98.19 77 ILE A CA 1
ATOM 631 C C . ILE A 1 77 ? 4.215 -15.125 -9.633 1 98.19 77 ILE A C 1
ATOM 633 O O . ILE A 1 77 ? 3.895 -14.203 -10.383 1 98.19 77 ILE A O 1
ATOM 637 N N . ASP A 1 78 ? 4.414 -16.406 -10.031 1 98.12 78 ASP A N 1
ATOM 638 C CA . ASP A 1 78 ? 4.348 -16.703 -11.461 1 98.12 78 ASP A CA 1
ATOM 639 C C . ASP A 1 78 ? 3.408 -17.875 -11.734 1 98.12 78 ASP A C 1
ATOM 641 O O . ASP A 1 78 ? 3.521 -18.531 -12.766 1 98.12 78 ASP A O 1
ATOM 645 N N . SER A 1 79 ? 2.502 -18.156 -10.758 1 98 79 SER A N 1
ATOM 646 C CA . SER A 1 79 ? 1.562 -19.266 -10.945 1 98 79 SER A CA 1
ATOM 647 C C . SER A 1 79 ? 0.341 -19.109 -10.047 1 98 79 SER A C 1
ATOM 649 O O . SER A 1 79 ? 0.385 -18.375 -9.047 1 98 79 SER A O 1
ATOM 651 N N . LYS A 1 80 ? -0.729 -19.828 -10.453 1 98.31 80 LYS A N 1
ATOM 652 C CA . LYS A 1 80 ? -1.911 -19.859 -9.594 1 98.31 80 LYS A CA 1
ATOM 653 C C . LYS A 1 80 ? -1.611 -20.547 -8.266 1 98.31 80 LYS A C 1
ATOM 655 O O . LYS A 1 80 ? -2.133 -20.141 -7.223 1 98.31 80 LYS A O 1
ATOM 660 N N . GLN A 1 81 ? -0.764 -21.562 -8.344 1 98.38 81 GLN A N 1
ATOM 661 C CA . GLN A 1 81 ? -0.353 -22.219 -7.113 1 98.38 81 GLN A CA 1
ATOM 662 C C . GLN A 1 81 ? 0.344 -21.25 -6.168 1 98.38 81 GLN A C 1
ATOM 664 O O . GLN A 1 81 ? 0.152 -21.312 -4.953 1 98.38 81 GLN A O 1
ATOM 669 N N . GLY A 1 82 ? 1.205 -20.406 -6.719 1 97.81 82 GLY A N 1
ATOM 670 C CA . GLY A 1 82 ? 1.842 -19.375 -5.91 1 97.81 82 GLY A CA 1
ATOM 671 C C . GLY A 1 82 ? 0.851 -18.453 -5.234 1 97.81 82 GLY A C 1
ATOM 672 O O . GLY A 1 82 ? 1.06 -18.031 -4.094 1 97.81 82 GLY A O 1
ATOM 673 N N . VAL A 1 83 ? -0.255 -18.125 -5.938 1 98.56 83 VAL A N 1
ATOM 674 C CA . VAL A 1 83 ? -1.321 -17.312 -5.355 1 98.56 83 VAL A CA 1
ATOM 675 C C . VAL A 1 83 ? -1.933 -18.047 -4.164 1 98.56 83 VAL A C 1
ATOM 677 O O . VAL A 1 83 ? -2.111 -17.469 -3.092 1 98.56 83 VAL A O 1
ATOM 680 N N . ASP A 1 84 ? -2.211 -19.312 -4.387 1 98.62 84 ASP A N 1
ATOM 681 C CA . ASP A 1 84 ? -2.82 -20.125 -3.326 1 98.62 84 ASP A CA 1
ATOM 682 C C . ASP A 1 84 ? -1.908 -20.203 -2.104 1 98.62 84 ASP A C 1
ATOM 684 O O . ASP A 1 84 ? -2.379 -20.141 -0.967 1 98.62 84 ASP A O 1
ATOM 688 N N . MET A 1 85 ? -0.654 -20.312 -2.326 1 98.25 85 MET A N 1
ATOM 689 C CA . MET A 1 85 ? 0.303 -20.391 -1.227 1 98.25 85 MET A CA 1
ATOM 690 C C . MET A 1 85 ? 0.338 -19.078 -0.45 1 98.25 85 MET A C 1
ATOM 692 O O . MET A 1 85 ? 0.402 -19.078 0.781 1 98.25 85 MET A O 1
ATOM 696 N N . LEU A 1 86 ? 0.334 -18 -1.148 1 98.31 86 LEU A N 1
ATOM 697 C CA . LEU A 1 86 ? 0.304 -16.703 -0.474 1 98.31 86 LEU A CA 1
ATOM 698 C C . LEU A 1 86 ? -0.937 -16.578 0.404 1 98.31 86 LEU A C 1
ATOM 700 O O . LEU A 1 86 ? -0.843 -16.172 1.563 1 98.31 86 LEU A O 1
ATOM 704 N N . ILE A 1 87 ? -2.096 -16.953 -0.15 1 98.69 87 ILE A N 1
ATOM 705 C CA . ILE A 1 87 ? -3.357 -16.844 0.575 1 98.69 87 ILE A CA 1
ATOM 706 C C . ILE A 1 87 ? -3.311 -17.703 1.829 1 98.69 87 ILE A C 1
ATOM 708 O O . ILE A 1 87 ? -3.725 -17.281 2.908 1 98.69 87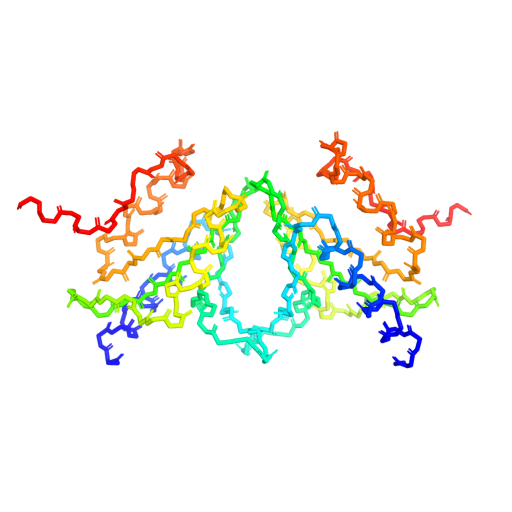 ILE A O 1
ATOM 712 N N . TYR A 1 88 ? -2.77 -18.906 1.673 1 98.12 88 TYR A N 1
ATOM 713 C CA . TYR A 1 88 ? -2.6 -19.781 2.826 1 98.12 88 TYR A CA 1
ATOM 714 C C . TYR A 1 88 ? -1.73 -19.109 3.889 1 98.12 88 TYR A C 1
ATOM 716 O O . TYR A 1 88 ? -2.076 -19.109 5.074 1 98.12 88 TYR A O 1
ATOM 724 N N . ALA A 1 89 ? -0.614 -18.578 3.475 1 98.06 89 ALA A N 1
ATOM 725 C CA . ALA A 1 89 ? 0.309 -17.922 4.398 1 98.06 89 ALA A CA 1
ATOM 726 C C . ALA A 1 89 ? -0.349 -16.719 5.078 1 98.06 89 ALA A C 1
ATOM 728 O O . ALA A 1 89 ? -0.151 -16.484 6.273 1 98.06 89 ALA A O 1
ATOM 729 N N . MET A 1 90 ? -1.151 -15.953 4.332 1 98.38 90 MET A N 1
ATOM 730 C CA . MET A 1 90 ? -1.869 -14.812 4.895 1 98.38 90 MET A CA 1
ATOM 731 C C . MET A 1 90 ? -2.85 -15.266 5.973 1 98.38 90 MET A C 1
ATOM 733 O O . MET A 1 90 ? -2.865 -14.711 7.07 1 98.38 90 MET A O 1
ATOM 737 N N . GLN A 1 91 ? -3.572 -16.266 5.676 1 98.38 91 GLN A N 1
ATOM 738 C CA . GLN A 1 91 ? -4.609 -16.734 6.586 1 98.38 91 GLN A CA 1
ATOM 739 C C . GLN A 1 91 ? -3.996 -17.375 7.828 1 98.38 91 GLN A C 1
ATOM 741 O O . GLN A 1 91 ? -4.57 -17.312 8.914 1 98.38 91 GLN A O 1
ATOM 746 N N . SER A 1 92 ? -2.789 -17.922 7.645 1 97.62 92 SER A N 1
ATOM 747 C CA . SER A 1 92 ? -2.113 -18.578 8.766 1 97.62 92 SER A CA 1
ATOM 748 C C . SER A 1 92 ? -1.283 -17.578 9.562 1 97.62 92 SER A C 1
ATOM 750 O O . SER A 1 92 ? -0.708 -17.922 10.594 1 97.62 92 SER A O 1
ATOM 752 N N . GLY A 1 93 ? -1.161 -16.453 9.102 1 96.75 93 GLY A N 1
ATOM 753 C CA . GLY A 1 93 ? -0.411 -15.414 9.789 1 96.75 93 GLY A CA 1
ATOM 754 C C . GLY A 1 93 ? 1.091 -15.555 9.617 1 96.75 93 GLY A C 1
ATOM 755 O O . GLY A 1 93 ? 1.861 -15.039 10.43 1 96.75 93 GLY A O 1
ATOM 756 N N . ILE A 1 94 ? 1.532 -16.219 8.531 1 96.19 94 ILE A N 1
ATOM 757 C CA . ILE A 1 94 ? 2.963 -16.484 8.43 1 96.19 94 ILE A CA 1
ATOM 758 C C . ILE A 1 94 ? 3.52 -15.875 7.148 1 96.19 94 ILE A C 1
ATOM 760 O O . ILE A 1 94 ? 4.684 -16.094 6.801 1 96.19 94 ILE A O 1
ATOM 764 N N . ALA A 1 95 ? 2.738 -15.117 6.41 1 96 95 ALA A N 1
ATOM 765 C CA . ALA A 1 95 ? 3.133 -14.586 5.105 1 96 95 ALA A CA 1
ATOM 766 C C . ALA A 1 95 ? 4.367 -13.703 5.227 1 96 95 ALA A C 1
ATOM 768 O O . ALA A 1 95 ? 5.242 -13.719 4.355 1 96 95 ALA A O 1
ATOM 769 N N . ARG A 1 96 ? 4.504 -12.984 6.32 1 91.31 96 ARG A N 1
ATOM 770 C CA . ARG A 1 96 ? 5.582 -12.008 6.449 1 91.31 96 ARG A CA 1
ATOM 771 C C . ARG A 1 96 ? 6.898 -12.688 6.805 1 91.31 96 ARG A C 1
ATOM 773 O O . ARG A 1 96 ? 7.965 -12.078 6.703 1 91.31 96 ARG A O 1
ATOM 780 N N . VAL A 1 97 ? 6.766 -13.938 7.078 1 87.88 97 VAL A N 1
ATOM 781 C CA . VAL A 1 97 ? 7.988 -14.641 7.461 1 87.88 97 VAL A CA 1
ATOM 782 C C . VAL A 1 97 ? 8.289 -15.742 6.445 1 87.88 97 VAL A C 1
ATOM 784 O O . VAL A 1 97 ? 9.211 -16.531 6.637 1 87.88 97 VAL A O 1
ATOM 787 N N . MET A 1 98 ? 7.48 -15.789 5.457 1 83.31 98 MET A N 1
ATOM 788 C CA . MET A 1 98 ? 7.68 -16.797 4.43 1 83.31 98 MET A CA 1
ATOM 789 C C . MET A 1 98 ? 9 -16.594 3.699 1 83.31 98 MET A C 1
ATOM 791 O O . MET A 1 98 ? 9.383 -15.453 3.42 1 83.31 98 MET A O 1
ATOM 795 N N . PRO A 1 99 ? 9.672 -17.703 3.578 1 69.88 99 PRO A N 1
ATOM 796 C CA . PRO A 1 99 ? 10.898 -17.562 2.785 1 69.88 99 PRO A CA 1
ATOM 797 C C . PRO A 1 99 ? 10.625 -17.141 1.346 1 69.88 99 PRO A C 1
ATOM 799 O O . PRO A 1 99 ? 9.508 -17.297 0.853 1 69.88 99 PRO A O 1
ATOM 802 N N . ASP A 1 100 ? 11.547 -16.328 0.771 1 63.47 100 ASP A N 1
ATOM 803 C CA . ASP A 1 100 ? 11.43 -15.883 -0.615 1 63.47 100 ASP A CA 1
ATOM 804 C C . ASP A 1 100 ? 10.914 -17.016 -1.509 1 63.47 100 ASP A C 1
ATOM 806 O O . ASP A 1 100 ? 11.539 -18.062 -1.595 1 63.47 100 ASP A O 1
ATOM 810 N N . MET A 1 101 ? 9.586 -16.984 -1.699 1 54.03 101 MET A N 1
ATOM 811 C CA . MET A 1 101 ? 8.961 -18.016 -2.525 1 54.03 101 MET A CA 1
ATOM 812 C C . MET A 1 101 ? 9.57 -18.031 -3.924 1 54.03 101 MET A C 1
ATOM 814 O O . MET A 1 101 ? 9.125 -18.797 -4.789 1 54.03 101 MET A O 1
ATOM 818 N N . SER A 1 102 ? 10.336 -17.031 -4.297 1 52.78 102 SER A N 1
ATOM 819 C CA . SER A 1 102 ? 10.953 -17.109 -5.617 1 52.78 102 SER A CA 1
ATOM 820 C C . SER A 1 102 ? 11.82 -18.359 -5.754 1 52.78 102 SER A C 1
ATOM 822 O O . SER A 1 102 ? 12.312 -18.891 -4.758 1 52.78 102 SER A O 1
ATOM 824 N N . HIS A 1 103 ? 11.719 -19.156 -6.879 1 45.06 103 HIS A N 1
ATOM 825 C CA . HIS A 1 103 ? 12.211 -20.453 -7.293 1 45.06 103 HIS A CA 1
ATOM 826 C C . HIS A 1 103 ? 13.703 -20.609 -6.984 1 45.06 103 HIS A C 1
ATOM 828 O O . HIS A 1 103 ? 14.539 -20.016 -7.66 1 45.06 103 HIS A O 1
ATOM 834 N N . LYS A 1 104 ? 14.102 -20.469 -5.723 1 41.62 104 LYS A N 1
ATOM 835 C CA . LYS A 1 104 ? 15.422 -21.094 -5.73 1 41.62 104 LYS A CA 1
ATOM 836 C C . LYS A 1 104 ? 15.367 -22.516 -6.258 1 41.62 104 LYS A C 1
ATOM 838 O O . LYS A 1 104 ? 14.719 -23.375 -5.664 1 41.62 104 LYS A O 1
ATOM 843 N N . LYS A 1 105 ? 15.281 -22.703 -7.617 1 39.25 105 LYS A N 1
ATOM 844 C CA . LYS A 1 105 ? 15.773 -23.984 -8.125 1 39.25 105 LYS A CA 1
ATOM 845 C C . LYS A 1 105 ? 17.109 -24.359 -7.488 1 39.25 105 LYS A C 1
ATOM 847 O O . LYS A 1 105 ? 18.078 -23.594 -7.578 1 39.25 105 LYS A O 1
ATOM 852 N N . GLU A 1 106 ? 17.094 -25.016 -6.363 1 32.22 106 GLU A N 1
ATOM 853 C CA . GLU A 1 106 ? 18.312 -25.828 -6.355 1 32.22 106 GLU A CA 1
ATOM 854 C C . GLU A 1 106 ? 18.453 -26.625 -7.641 1 32.22 106 GLU A C 1
ATOM 856 O O . GLU A 1 106 ? 17.453 -27.047 -8.227 1 32.22 106 GLU A O 1
ATOM 861 N N . MET B 1 1 ? -5.898 23.328 -3.959 1 66.31 1 MET B N 1
ATOM 862 C CA . MET B 1 1 ? -4.883 22.516 -4.629 1 66.31 1 MET B CA 1
ATOM 863 C C . MET B 1 1 ? -3.482 23.031 -4.305 1 66.31 1 MET B C 1
ATOM 865 O O . MET B 1 1 ? -2.592 22.25 -3.975 1 66.31 1 MET B O 1
ATOM 869 N N . GLN B 1 2 ? -3.283 24.281 -4.211 1 78.38 2 GLN B N 1
ATOM 870 C CA . GLN B 1 2 ? -1.956 24.812 -3.932 1 78.38 2 GLN B CA 1
ATOM 871 C C . GLN B 1 2 ? -1.504 24.469 -2.518 1 78.38 2 GLN B C 1
ATOM 873 O O . GLN B 1 2 ? -0.428 23.891 -2.328 1 78.38 2 GLN B O 1
ATOM 878 N N . ILE B 1 3 ? -2.502 24.594 -1.646 1 91.38 3 ILE B N 1
ATOM 879 C CA . ILE B 1 3 ? -2.076 24.375 -0.267 1 91.38 3 ILE B CA 1
ATOM 880 C C . ILE B 1 3 ? -1.931 22.875 -0.005 1 91.38 3 ILE B C 1
ATOM 882 O O . ILE B 1 3 ? -0.981 22.438 0.654 1 91.38 3 ILE B O 1
ATOM 886 N N . GLU B 1 4 ? -2.842 22.109 -0.63 1 94.44 4 GLU B N 1
ATOM 887 C CA . GLU B 1 4 ? -2.746 20.672 -0.435 1 94.44 4 GLU B CA 1
ATOM 888 C C . GLU B 1 4 ? -1.449 20.125 -1.021 1 94.44 4 GLU B C 1
ATOM 890 O O . GLU B 1 4 ? -0.802 19.266 -0.416 1 94.44 4 GLU B O 1
ATOM 895 N N . ASN B 1 5 ? -0.997 20.688 -2.123 1 96.75 5 ASN B N 1
ATOM 896 C CA . ASN B 1 5 ? 0.26 20.281 -2.75 1 96.75 5 ASN B CA 1
ATOM 897 C C . ASN B 1 5 ? 1.456 20.609 -1.857 1 96.75 5 ASN B C 1
ATOM 899 O O . ASN B 1 5 ? 2.424 19.844 -1.814 1 96.75 5 ASN B O 1
ATOM 903 N N . ASP B 1 6 ? 1.352 21.766 -1.184 1 98 6 ASP B N 1
ATOM 904 C CA . ASP B 1 6 ? 2.416 22.125 -0.249 1 98 6 ASP B CA 1
ATOM 905 C C . ASP B 1 6 ? 2.531 21.078 0.867 1 98 6 ASP B C 1
ATOM 907 O O . ASP B 1 6 ? 3.637 20.734 1.28 1 98 6 ASP B O 1
ATOM 911 N N . ILE B 1 7 ? 1.444 20.641 1.36 1 98.56 7 ILE B N 1
ATOM 912 C CA . ILE B 1 7 ? 1.437 19.641 2.418 1 98.56 7 ILE B CA 1
ATOM 913 C C . ILE B 1 7 ? 1.982 18.328 1.878 1 98.56 7 ILE B C 1
ATOM 915 O O . ILE B 1 7 ? 2.75 17.641 2.557 1 98.56 7 ILE B O 1
ATOM 919 N N . GLU B 1 8 ? 1.625 17.984 0.638 1 98.69 8 GLU B N 1
ATOM 920 C CA . GLU B 1 8 ? 2.119 16.75 0.024 1 98.69 8 GLU B CA 1
ATOM 921 C C . GLU B 1 8 ? 3.631 16.797 -0.166 1 98.69 8 GLU B C 1
ATOM 923 O O . GLU B 1 8 ? 4.332 15.844 0.16 1 98.69 8 GLU B O 1
ATOM 928 N N . LYS B 1 9 ? 4.102 17.891 -0.63 1 98.69 9 LYS B N 1
ATOM 929 C CA . LYS B 1 9 ? 5.543 18.047 -0.8 1 98.69 9 LYS B CA 1
ATOM 930 C C . LYS B 1 9 ? 6.27 17.938 0.539 1 98.69 9 LYS B C 1
ATOM 932 O O . LYS B 1 9 ? 7.328 17.312 0.63 1 98.69 9 LYS B O 1
ATOM 937 N N . TYR B 1 10 ? 5.664 18.578 1.526 1 98.81 10 TYR B N 1
ATOM 938 C CA . TYR B 1 10 ? 6.227 18.5 2.871 1 98.81 10 TYR B CA 1
ATOM 939 C C . TYR B 1 10 ? 6.242 17.062 3.375 1 98.81 10 TYR B C 1
ATOM 941 O O . TYR B 1 10 ? 7.246 16.609 3.924 1 98.81 10 TYR B O 1
ATOM 949 N N . LEU B 1 11 ? 5.176 16.328 3.168 1 98.88 11 LEU B N 1
ATOM 950 C CA . LEU B 1 11 ? 5.09 14.93 3.557 1 98.88 11 LEU B CA 1
ATOM 951 C C . LEU B 1 11 ? 6.199 14.117 2.902 1 98.88 11 LEU B C 1
ATOM 953 O O . LEU B 1 11 ? 6.945 13.414 3.59 1 98.88 11 LEU B O 1
ATOM 957 N N . VAL B 1 12 ? 6.32 14.234 1.578 1 98.88 12 VAL B N 1
ATOM 958 C CA . VAL B 1 12 ? 7.281 13.438 0.823 1 98.88 12 VAL B CA 1
ATOM 959 C C . VAL B 1 12 ? 8.695 13.75 1.304 1 98.88 12 VAL B C 1
ATOM 961 O O . VAL B 1 12 ? 9.492 12.836 1.536 1 98.88 12 VAL B O 1
ATOM 964 N N . ARG B 1 13 ? 8.922 15.039 1.525 1 98.81 13 ARG B N 1
ATOM 965 C CA . ARG B 1 13 ? 10.242 15.461 1.981 1 98.81 13 ARG B CA 1
ATOM 966 C C . ARG B 1 13 ? 10.547 14.898 3.365 1 98.81 13 ARG B C 1
ATOM 968 O O . ARG B 1 13 ? 11.633 14.359 3.594 1 98.81 13 ARG B O 1
ATOM 975 N N . GLN B 1 14 ? 9.648 15.023 4.309 1 98.88 14 GLN B N 1
ATOM 976 C CA . GLN B 1 14 ? 9.883 14.609 5.688 1 98.88 14 GLN B CA 1
ATOM 977 C C . GLN B 1 14 ? 10 13.086 5.793 1 98.88 14 GLN B C 1
ATOM 979 O O . GLN B 1 14 ? 10.82 12.578 6.555 1 98.88 14 GLN B O 1
ATOM 984 N N . ILE B 1 15 ? 9.188 12.375 5.043 1 98.94 15 ILE B N 1
ATOM 985 C CA . ILE B 1 15 ? 9.219 10.922 5.051 1 98.94 15 ILE B CA 1
ATOM 986 C C . ILE B 1 15 ? 10.57 10.438 4.531 1 98.94 15 ILE B C 1
ATOM 988 O O . ILE B 1 15 ? 11.172 9.523 5.105 1 98.94 15 ILE B O 1
ATOM 992 N N . LYS B 1 16 ? 11.016 11.016 3.475 1 98.69 16 LYS B N 1
ATOM 993 C CA . LYS B 1 16 ? 12.328 10.672 2.922 1 98.69 16 LYS B CA 1
ATOM 994 C C . LYS B 1 16 ? 13.438 10.953 3.926 1 98.69 16 LYS B C 1
ATOM 996 O O . LYS B 1 16 ? 14.391 10.18 4.039 1 98.69 16 LYS B O 1
ATOM 1001 N N . ARG B 1 17 ? 13.32 11.969 4.699 1 98.62 17 ARG B N 1
ATOM 1002 C CA . ARG B 1 17 ? 14.336 12.383 5.656 1 98.62 17 ARG B CA 1
ATOM 1003 C C . ARG B 1 17 ? 14.547 11.32 6.73 1 98.62 17 ARG B C 1
ATOM 1005 O O . ARG B 1 17 ? 15.664 11.117 7.211 1 98.62 17 ARG B O 1
ATOM 1012 N N . ILE B 1 18 ? 13.523 10.625 7.047 1 98.56 18 ILE B N 1
ATOM 1013 C CA . ILE B 1 18 ? 13.664 9.641 8.117 1 98.56 18 ILE B CA 1
ATOM 1014 C C . ILE B 1 18 ? 14 8.273 7.516 1 98.56 18 ILE B C 1
ATOM 1016 O O . ILE B 1 18 ? 13.969 7.258 8.211 1 98.56 18 ILE B O 1
ATOM 1020 N N . GLY B 1 19 ? 14.188 8.164 6.199 1 98.62 19 GLY B N 1
ATOM 1021 C CA . GLY B 1 19 ? 14.656 6.957 5.543 1 98.62 19 GLY B CA 1
ATOM 1022 C C . GLY B 1 19 ? 13.523 6.047 5.098 1 98.62 19 GLY B C 1
ATOM 1023 O O . GLY B 1 19 ? 13.758 4.891 4.742 1 98.62 19 GLY B O 1
ATOM 1024 N N . ALA B 1 20 ? 12.359 6.57 5.16 1 98.88 20 ALA B N 1
ATOM 1025 C CA . ALA B 1 20 ? 11.195 5.809 4.703 1 98.88 20 ALA B CA 1
ATOM 1026 C C . ALA B 1 20 ? 10.922 6.059 3.223 1 98.88 20 ALA B C 1
ATOM 1028 O O . ALA B 1 20 ? 11.547 6.922 2.607 1 98.88 20 ALA B O 1
ATOM 1029 N N . LEU B 1 21 ? 10.117 5.215 2.621 1 98.88 21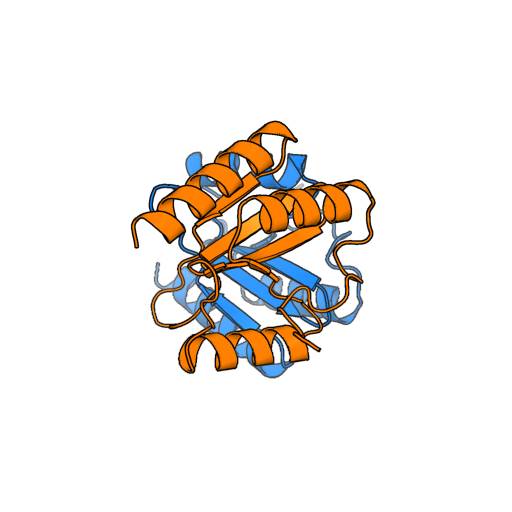 LEU B N 1
ATOM 1030 C CA . LEU B 1 21 ? 9.656 5.398 1.247 1 98.88 21 LEU B CA 1
ATOM 1031 C C . LEU B 1 21 ? 8.273 6.027 1.213 1 98.88 21 LEU B C 1
ATOM 1033 O O . LEU B 1 21 ? 7.434 5.742 2.072 1 98.88 21 LEU B O 1
ATOM 1037 N N . CYS B 1 22 ? 8.039 6.867 0.25 1 98.94 22 CYS B N 1
ATOM 1038 C CA . CYS B 1 22 ? 6.762 7.555 0.099 1 98.94 22 CYS B CA 1
ATOM 1039 C C . CYS B 1 22 ? 6.309 7.555 -1.356 1 98.94 22 CYS B C 1
ATOM 1041 O O . CYS B 1 22 ? 6.797 8.352 -2.162 1 98.94 22 CYS B O 1
ATOM 1043 N N . TYR B 1 23 ? 5.371 6.73 -1.72 1 98.94 23 TYR B N 1
ATOM 1044 C CA . TYR B 1 23 ? 4.938 6.586 -3.105 1 98.94 23 TYR B CA 1
ATOM 1045 C C . TYR B 1 23 ? 3.564 7.215 -3.314 1 98.94 23 TYR B C 1
ATOM 1047 O O . TYR B 1 23 ? 2.723 7.195 -2.416 1 98.94 23 TYR B O 1
ATOM 1055 N N . LYS B 1 24 ? 3.379 7.805 -4.488 1 98.75 24 LYS B N 1
ATOM 1056 C CA . LYS B 1 24 ? 2.014 8.109 -4.906 1 98.75 24 LYS B CA 1
ATOM 1057 C C . LYS B 1 24 ? 1.198 6.832 -5.098 1 98.75 24 LYS B C 1
ATOM 1059 O O . LYS B 1 24 ? 1.695 5.848 -5.648 1 98.75 24 LYS B O 1
ATOM 1064 N N . PHE B 1 25 ? -0.003 6.809 -4.598 1 98.88 25 PHE B N 1
ATOM 1065 C CA . PHE B 1 25 ? -0.868 5.645 -4.75 1 98.88 25 PHE B CA 1
ATOM 1066 C C . PHE B 1 25 ? -1.988 5.926 -5.742 1 98.88 25 PHE B C 1
ATOM 1068 O O . PHE B 1 25 ? -2.879 6.73 -5.469 1 98.88 25 PHE B O 1
ATOM 1075 N N . THR B 1 26 ? -1.893 5.34 -6.898 1 98.81 26 THR B N 1
ATOM 1076 C CA . THR B 1 26 ? -2.93 5.332 -7.922 1 98.81 26 THR B CA 1
ATOM 1077 C C . THR B 1 26 ? -3.367 3.904 -8.234 1 98.81 26 THR B C 1
ATOM 1079 O O . THR B 1 26 ? -2.533 3.002 -8.344 1 98.81 26 THR B O 1
ATOM 1082 N N . SER B 1 27 ? -4.633 3.732 -8.352 1 98.81 27 SER B N 1
ATOM 1083 C CA . SER B 1 27 ? -5.188 2.432 -8.711 1 98.81 27 SER B CA 1
ATOM 1084 C C . SER B 1 27 ? -6.199 2.559 -9.844 1 98.81 27 SER B C 1
ATOM 1086 O O . SER B 1 27 ? -7.398 2.709 -9.602 1 98.81 27 SER B O 1
ATOM 1088 N N . PRO B 1 28 ? -5.699 2.461 -11.078 1 98.19 28 PRO B N 1
ATOM 1089 C CA . PRO B 1 28 ? -6.633 2.607 -12.195 1 98.19 28 PRO B CA 1
ATOM 1090 C C . PRO B 1 28 ? -7.887 1.752 -12.039 1 98.19 28 PRO B C 1
ATOM 1092 O O . PRO B 1 28 ? -7.793 0.567 -11.711 1 98.19 28 PRO B O 1
ATOM 1095 N N . GLY B 1 29 ? -9.008 2.389 -12.195 1 96.75 29 GLY B N 1
ATOM 1096 C CA . GLY B 1 29 ? -10.273 1.687 -12.07 1 96.75 29 GLY B CA 1
ATOM 1097 C C . GLY B 1 29 ? -10.906 1.832 -10.703 1 96.75 29 GLY B C 1
ATOM 1098 O O . GLY B 1 29 ? -12.047 1.413 -10.484 1 96.75 29 GLY B O 1
ATOM 1099 N N . THR B 1 30 ? -10.117 2.395 -9.781 1 98.31 30 THR B N 1
ATOM 1100 C CA . THR B 1 30 ? -10.625 2.617 -8.43 1 98.31 30 THR B CA 1
ATOM 1101 C C . THR B 1 30 ? -10.5 4.086 -8.039 1 98.31 30 THR B C 1
ATOM 1103 O O . THR B 1 30 ? -9.391 4.625 -7.992 1 98.31 30 THR B O 1
ATOM 1106 N N . ARG B 1 31 ? -11.555 4.711 -7.699 1 97.69 31 ARG B N 1
ATOM 1107 C CA . ARG B 1 31 ? -11.539 6.098 -7.25 1 97.69 31 ARG B CA 1
ATOM 1108 C C . ARG B 1 31 ? -11.359 6.184 -5.738 1 97.69 31 ARG B C 1
ATOM 1110 O O . ARG B 1 31 ? -11.812 5.305 -5.004 1 97.69 31 ARG B O 1
ATOM 1117 N N . GLY B 1 32 ? -10.719 7.16 -5.344 1 98.56 32 GLY B N 1
ATOM 1118 C CA . GLY B 1 32 ? -10.758 7.527 -3.936 1 98.56 32 GLY B CA 1
ATOM 1119 C C . GLY B 1 32 ? -9.672 6.863 -3.115 1 98.56 32 GLY B C 1
ATOM 1120 O O . GLY B 1 32 ? -9.641 6.992 -1.891 1 98.56 32 GLY B O 1
ATOM 1121 N N . VAL B 1 33 ? -8.742 6.164 -3.766 1 98.88 33 VAL B N 1
ATOM 1122 C CA . VAL B 1 33 ? -7.672 5.559 -2.979 1 98.88 33 VAL B CA 1
ATOM 1123 C C . VAL B 1 33 ? -6.828 6.652 -2.326 1 98.88 33 VAL B C 1
ATOM 1125 O O . VAL B 1 33 ? -6.781 7.785 -2.814 1 98.88 33 VAL B O 1
ATOM 1128 N N . PRO B 1 34 ? -6.176 6.363 -1.213 1 98.88 34 PRO B N 1
ATOM 1129 C CA . PRO B 1 34 ? -5.363 7.371 -0.527 1 98.88 34 PRO B CA 1
ATOM 1130 C C . PRO B 1 34 ? -4.254 7.938 -1.411 1 98.88 34 PRO B C 1
ATOM 1132 O O . PRO B 1 34 ? -3.771 7.25 -2.316 1 98.88 34 PRO B O 1
ATOM 1135 N N . ASP B 1 35 ? -3.83 9.094 -1.146 1 98.81 35 ASP B N 1
ATOM 1136 C CA . ASP B 1 35 ? -2.869 9.812 -1.973 1 98.81 35 ASP B CA 1
ATOM 1137 C C . ASP B 1 35 ? -1.49 9.164 -1.911 1 98.81 35 ASP B C 1
ATOM 1139 O O . ASP B 1 35 ? -0.774 9.117 -2.914 1 98.81 35 ASP B O 1
ATOM 1143 N N . ARG B 1 36 ? -1.111 8.672 -0.709 1 98.94 36 ARG B N 1
ATOM 1144 C CA . ARG B 1 36 ? 0.271 8.242 -0.522 1 98.94 36 ARG B CA 1
ATOM 1145 C C . ARG B 1 36 ? 0.339 6.941 0.266 1 98.94 36 ARG B C 1
ATOM 1147 O O . ARG B 1 36 ? -0.478 6.707 1.159 1 98.94 36 ARG B O 1
ATOM 1154 N N . ILE B 1 37 ? 1.285 6.137 -0.034 1 98.94 37 ILE B N 1
ATOM 1155 C CA . ILE B 1 37 ? 1.706 4.969 0.735 1 98.94 37 ILE B CA 1
ATOM 1156 C C . ILE B 1 37 ? 3.105 5.203 1.303 1 98.94 37 ILE B C 1
ATOM 1158 O O . ILE B 1 37 ? 4.016 5.609 0.578 1 98.94 37 ILE B O 1
ATOM 1162 N N . ILE B 1 38 ? 3.256 4.961 2.568 1 98.94 38 ILE B N 1
ATOM 1163 C CA . ILE B 1 38 ? 4.543 5.102 3.242 1 98.94 38 ILE B CA 1
ATOM 1164 C C . ILE B 1 38 ? 5.012 3.738 3.748 1 98.94 38 ILE B C 1
ATOM 1166 O O . ILE B 1 38 ? 4.234 2.994 4.352 1 98.94 38 ILE B O 1
ATOM 1170 N N . LEU B 1 39 ? 6.223 3.352 3.391 1 98.94 39 LEU B N 1
ATOM 1171 C CA . LEU B 1 39 ? 6.867 2.146 3.902 1 98.94 39 LEU B CA 1
ATOM 1172 C C . LEU B 1 39 ? 7.969 2.5 4.895 1 98.94 39 LEU B C 1
ATOM 1174 O O . LEU B 1 39 ? 8.906 3.229 4.555 1 98.94 39 LEU B O 1
ATOM 1178 N N . TYR B 1 40 ? 7.801 2.014 6.105 1 98.81 40 TYR B N 1
ATOM 1179 C CA . TYR B 1 40 ? 8.742 2.371 7.156 1 98.81 40 TYR B CA 1
ATOM 1180 C C . TYR B 1 40 ? 8.945 1.213 8.125 1 98.81 40 TYR B C 1
ATOM 1182 O O . TYR B 1 40 ? 8.023 0.839 8.859 1 98.81 40 TYR B O 1
ATOM 1190 N N . GLN B 1 41 ? 10.086 0.565 8.086 1 98.25 41 GLN B N 1
ATOM 1191 C CA . GLN B 1 41 ? 10.555 -0.411 9.062 1 98.25 41 GLN B CA 1
ATOM 1192 C C . GLN B 1 41 ? 9.508 -1.488 9.312 1 98.25 41 GLN B C 1
ATOM 1194 O O . GLN B 1 41 ? 9.133 -1.744 10.461 1 98.25 41 GLN B O 1
ATOM 1199 N N . GLY B 1 42 ? 9 -2.066 8.305 1 97.75 42 GLY B N 1
ATOM 1200 C CA . GLY B 1 42 ? 8.117 -3.221 8.391 1 97.75 42 GLY B CA 1
ATOM 1201 C C . GLY B 1 42 ? 6.645 -2.85 8.383 1 97.75 42 GLY B C 1
ATOM 1202 O O . GLY B 1 42 ? 5.777 -3.727 8.422 1 97.75 42 GLY B O 1
ATOM 1203 N N . ASN B 1 43 ? 6.41 -1.548 8.344 1 98 43 ASN B N 1
ATOM 1204 C CA . ASN B 1 43 ? 5.035 -1.064 8.414 1 98 43 ASN B CA 1
ATOM 1205 C C . ASN B 1 43 ? 4.652 -0.288 7.152 1 98 43 ASN B C 1
ATOM 1207 O O . ASN B 1 43 ? 5.516 0.29 6.492 1 98 43 ASN B O 1
ATOM 1211 N N . VAL B 1 44 ? 3.375 -0.371 6.832 1 98.75 44 VAL B N 1
ATOM 1212 C CA . VAL B 1 44 ? 2.809 0.368 5.707 1 98.75 44 VAL B CA 1
ATOM 1213 C C . VAL B 1 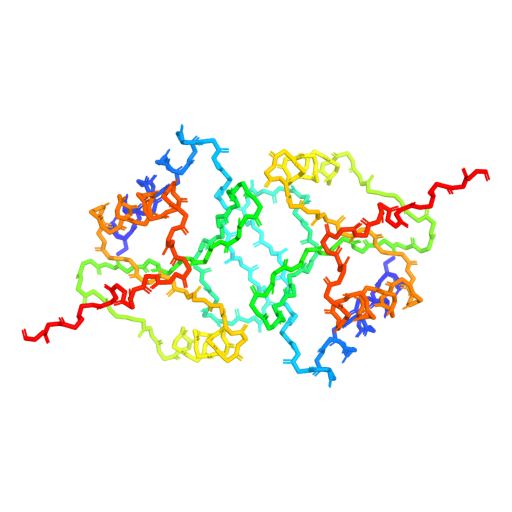44 ? 1.73 1.325 6.207 1 98.75 44 VAL B C 1
ATOM 1215 O O . VAL B 1 44 ? 0.87 0.94 7.004 1 98.75 44 VAL B O 1
ATOM 1218 N N . PHE B 1 45 ? 1.795 2.6 5.777 1 98.81 45 PHE B N 1
ATOM 1219 C CA . PHE B 1 45 ? 0.824 3.617 6.164 1 98.81 45 PHE B CA 1
ATOM 1220 C C . PHE B 1 45 ? 0.198 4.262 4.934 1 98.81 45 PHE B C 1
ATOM 1222 O O . PHE B 1 45 ? 0.883 4.508 3.938 1 98.81 45 PHE B O 1
ATOM 1229 N N . PHE B 1 46 ? -1.07 4.543 5.027 1 98.88 46 PHE B N 1
ATOM 1230 C CA . PHE B 1 46 ? -1.805 5.211 3.957 1 98.88 46 PHE B CA 1
ATOM 1231 C C . PHE B 1 46 ? -2.244 6.605 4.391 1 98.88 46 PHE B C 1
ATOM 1233 O O . PHE B 1 46 ? -2.799 6.773 5.48 1 98.88 46 PHE B O 1
ATOM 1240 N N . VAL B 1 47 ? -2.033 7.57 3.506 1 98.81 47 VAL B N 1
ATOM 1241 C CA . VAL B 1 47 ? -2.305 8.961 3.867 1 98.81 47 VAL B CA 1
ATOM 1242 C C . VAL B 1 47 ? -3.221 9.594 2.824 1 98.81 47 VAL B C 1
ATOM 1244 O O . VAL B 1 47 ? -2.977 9.477 1.621 1 98.81 47 VAL B O 1
ATOM 1247 N N . GLU B 1 48 ? -4.223 10.203 3.23 1 98.69 48 GLU B N 1
ATOM 1248 C CA . GLU B 1 48 ? -5.098 11.062 2.434 1 98.69 48 GLU B CA 1
ATOM 1249 C C . GLU B 1 48 ? -4.918 12.531 2.803 1 98.69 48 GLU B C 1
ATOM 1251 O O . GLU B 1 48 ? -5.145 12.922 3.949 1 98.69 48 GLU B O 1
ATOM 1256 N N . LEU B 1 49 ? -4.531 13.305 1.849 1 98.69 49 LEU B N 1
ATOM 1257 C CA . LEU B 1 49 ? -4.227 14.703 2.113 1 98.69 49 LEU B CA 1
ATOM 1258 C C . LEU B 1 49 ? -5.422 15.594 1.784 1 98.69 49 LEU B C 1
ATOM 1260 O O . LEU B 1 49 ? -6.133 15.344 0.81 1 98.69 49 LEU B O 1
ATOM 1264 N N . LYS B 1 50 ? -5.602 16.562 2.629 1 98.38 50 LYS B N 1
ATOM 1265 C CA . LYS B 1 50 ? -6.641 17.578 2.439 1 98.38 50 LYS B CA 1
ATOM 1266 C C . LYS B 1 50 ? -6.09 18.984 2.654 1 98.38 50 LYS B C 1
ATOM 1268 O O . LYS B 1 50 ? -5.082 19.156 3.346 1 98.38 50 LYS B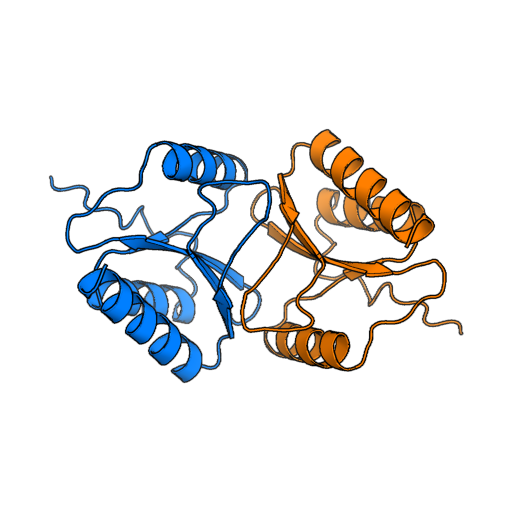 O 1
ATOM 1273 N N . ARG B 1 51 ? -6.758 19.906 2.051 1 97.5 51 ARG B N 1
ATOM 1274 C CA . ARG B 1 51 ? -6.52 21.297 2.439 1 97.5 51 ARG B CA 1
ATOM 1275 C C . ARG B 1 51 ? -6.91 21.531 3.895 1 97.5 51 ARG B C 1
ATOM 1277 O O . ARG B 1 51 ? -7.703 20.766 4.461 1 97.5 51 ARG B O 1
ATOM 1284 N N . PRO B 1 52 ? -6.293 22.562 4.445 1 96.94 52 PRO B N 1
ATOM 1285 C CA . PRO B 1 52 ? -6.656 22.859 5.836 1 96.94 52 PRO B CA 1
ATOM 1286 C C . PRO B 1 52 ? -8.164 22.938 6.051 1 96.94 52 PRO B C 1
ATOM 1288 O O . PRO B 1 52 ? -8.852 23.719 5.398 1 96.94 52 PRO B O 1
ATOM 1291 N N . GLY B 1 53 ? -8.633 22.078 6.922 1 95.88 53 GLY B N 1
ATOM 1292 C CA . GLY B 1 53 ? -10.055 22.047 7.234 1 95.88 53 GLY B CA 1
ATOM 1293 C C . GLY B 1 53 ? -10.859 21.203 6.266 1 95.88 53 GLY B C 1
ATOM 1294 O O . GLY B 1 53 ? -12.062 21.016 6.449 1 95.88 53 GLY B O 1
ATOM 1295 N N . GLY B 1 54 ? -10.172 20.719 5.23 1 96.69 54 GLY B N 1
ATOM 1296 C CA . GLY B 1 54 ? -10.867 19.922 4.234 1 96.69 54 GLY B CA 1
ATOM 1297 C C . GLY B 1 54 ? -11.242 18.531 4.734 1 96.69 54 GLY B C 1
ATOM 1298 O O . GLY B 1 54 ? -10.555 17.969 5.594 1 96.69 54 GLY B O 1
ATOM 1299 N N . LYS B 1 55 ? -12.289 18.016 4.148 1 96.56 55 LYS B N 1
ATOM 1300 C CA . LYS B 1 55 ? -12.75 16.672 4.477 1 96.56 55 LYS B CA 1
ATOM 1301 C C . LYS B 1 55 ? -12.734 15.766 3.248 1 96.56 55 LYS B C 1
ATOM 1303 O O . LYS B 1 55 ? -12.867 16.234 2.119 1 96.56 55 LYS B O 1
ATOM 1308 N N . PRO B 1 56 ? -12.633 14.445 3.488 1 97.56 56 PRO B N 1
ATOM 1309 C CA . PRO B 1 56 ? -12.672 13.539 2.342 1 97.56 56 PRO B CA 1
ATOM 1310 C C . PRO B 1 56 ? -14.016 13.562 1.615 1 97.56 56 PRO B C 1
ATOM 1312 O O . PRO B 1 56 ? -15.055 13.781 2.242 1 97.56 56 PRO B O 1
ATOM 1315 N N . ARG B 1 57 ? -13.883 13.359 0.368 1 98.38 57 ARG B N 1
ATOM 1316 C CA . ARG B 1 57 ? -15.086 13.211 -0.45 1 98.38 57 ARG B CA 1
ATOM 1317 C C . ARG B 1 57 ? -15.758 11.867 -0.19 1 98.38 57 ARG B C 1
ATOM 1319 O O . ARG B 1 57 ? -15.164 10.984 0.438 1 98.38 57 ARG B O 1
ATOM 1326 N N . LYS B 1 58 ? -16.922 11.734 -0.691 1 98.38 58 LYS B N 1
ATOM 1327 C CA . LYS B 1 58 ? -17.719 10.523 -0.483 1 98.38 58 LYS B CA 1
ATOM 1328 C C . LYS B 1 58 ? -17 9.289 -1.005 1 98.38 58 LYS B C 1
ATOM 1330 O O . LYS B 1 58 ? -16.984 8.242 -0.353 1 98.38 58 LYS B O 1
ATOM 1335 N N . ASP B 1 59 ? -16.391 9.375 -2.223 1 98.56 59 ASP B N 1
ATOM 1336 C CA . ASP B 1 59 ? -15.695 8.242 -2.803 1 98.56 59 ASP B CA 1
ATOM 1337 C C . ASP B 1 59 ? -14.469 7.871 -1.972 1 98.56 59 ASP B C 1
ATOM 1339 O O . ASP B 1 59 ? -14.125 6.695 -1.85 1 98.56 59 ASP B O 1
ATOM 1343 N N . GLN B 1 60 ? -13.797 8.891 -1.394 1 98.75 60 GLN B N 1
ATOM 1344 C CA . GLN B 1 60 ? -12.672 8.625 -0.509 1 98.75 60 GLN B CA 1
ATOM 1345 C C . GLN B 1 60 ? -13.125 7.969 0.791 1 98.75 60 GLN B C 1
ATOM 1347 O O . GLN B 1 60 ? -12.469 7.062 1.302 1 98.75 60 GLN B O 1
ATOM 1352 N N . LEU B 1 61 ? -14.25 8.438 1.315 1 98.69 61 LEU B N 1
ATOM 1353 C CA . LEU B 1 61 ? -14.789 7.883 2.553 1 98.69 61 LEU B CA 1
ATOM 1354 C C . LEU B 1 61 ? -15.156 6.414 2.379 1 98.69 61 LEU B C 1
ATOM 1356 O O . LEU B 1 61 ? -14.969 5.609 3.293 1 98.69 61 LEU B O 1
ATOM 1360 N N . LYS B 1 62 ? -15.68 6.086 1.28 1 98.69 62 LYS B N 1
ATOM 1361 C CA . LYS B 1 62 ? -16.016 4.691 1.005 1 98.69 62 LYS B CA 1
ATOM 1362 C C . LYS B 1 62 ? -14.773 3.807 1.056 1 98.69 62 LYS B C 1
ATOM 1364 O O . LYS B 1 62 ? -14.789 2.74 1.675 1 98.69 62 LYS B O 1
ATOM 1369 N N . ILE B 1 63 ? -13.703 4.281 0.405 1 98.81 63 ILE B N 1
ATOM 1370 C CA . ILE B 1 63 ? -12.453 3.523 0.396 1 98.81 63 ILE B CA 1
ATOM 1371 C C . ILE B 1 63 ? -11.883 3.453 1.812 1 98.81 63 ILE B C 1
ATOM 1373 O O . ILE B 1 63 ? -11.445 2.391 2.258 1 98.81 63 ILE B O 1
ATOM 1377 N N . ILE B 1 64 ? -11.914 4.5 2.549 1 98.69 64 ILE B N 1
ATOM 1378 C CA . ILE B 1 64 ? -11.406 4.559 3.914 1 98.69 64 ILE B CA 1
ATOM 1379 C C . ILE B 1 64 ? -12.156 3.557 4.789 1 98.69 64 ILE B C 1
ATOM 1381 O O . ILE B 1 64 ? -11.555 2.873 5.617 1 98.69 64 ILE B O 1
ATOM 1385 N N . GLU B 1 65 ? -13.438 3.498 4.602 1 98.69 65 GLU B N 1
ATOM 1386 C CA . GLU B 1 65 ? -14.242 2.539 5.355 1 98.69 65 GLU B CA 1
ATOM 1387 C C . GLU B 1 65 ? -13.836 1.104 5.027 1 98.69 65 GLU B C 1
ATOM 1389 O O . GLU B 1 65 ? -13.75 0.259 5.922 1 98.69 65 GLU B O 1
ATOM 1394 N N . LYS B 1 66 ? -13.57 0.803 3.775 1 98.81 66 LYS B N 1
ATOM 1395 C CA . LYS B 1 66 ? -13.109 -0.526 3.389 1 98.81 66 LYS B CA 1
ATOM 1396 C C . LYS B 1 66 ? -11.773 -0.857 4.047 1 98.81 66 LYS B C 1
ATOM 1398 O O . LYS B 1 66 ? -11.562 -1.984 4.5 1 98.81 66 LYS B O 1
ATOM 1403 N N . PHE B 1 67 ? -10.898 0.139 4.062 1 98.75 67 PHE B N 1
ATOM 1404 C CA . PHE B 1 67 ? -9.617 -0.029 4.75 1 98.75 67 PHE B CA 1
ATOM 1405 C C . PHE B 1 67 ? -9.836 -0.339 6.227 1 98.75 67 PHE B C 1
ATOM 1407 O O . PHE B 1 67 ? -9.219 -1.254 6.773 1 98.75 67 PHE B O 1
ATOM 1414 N N . LYS B 1 68 ? -10.719 0.407 6.809 1 98.19 68 LYS B N 1
ATOM 1415 C CA . LYS B 1 68 ? -11.031 0.22 8.219 1 98.19 68 LYS B CA 1
ATOM 1416 C C . LYS B 1 68 ? -11.562 -1.187 8.484 1 98.19 68 LYS B C 1
ATOM 1418 O O . LYS B 1 68 ? -11.211 -1.812 9.484 1 98.19 68 LYS B O 1
ATOM 1423 N N . GLU B 1 69 ? -12.375 -1.681 7.656 1 98.38 69 GLU B N 1
ATOM 1424 C CA . GLU B 1 69 ? -12.922 -3.029 7.789 1 98.38 69 GLU B CA 1
ATOM 1425 C C . GLU B 1 69 ? -11.805 -4.074 7.75 1 98.38 69 GLU B C 1
ATOM 1427 O O . GLU B 1 69 ? -11.977 -5.188 8.258 1 98.38 69 GLU B O 1
ATOM 1432 N N . GLN B 1 70 ? -10.672 -3.756 7.152 1 98.5 70 GLN B N 1
ATOM 1433 C CA . GLN B 1 70 ? -9.516 -4.637 7.137 1 98.5 70 GLN B CA 1
ATOM 1434 C C . GLN B 1 70 ? -8.562 -4.316 8.289 1 98.5 70 GLN B C 1
ATOM 1436 O O . GLN B 1 70 ? -7.441 -4.816 8.336 1 98.5 70 GLN B O 1
ATOM 1441 N N . LEU B 1 71 ? -8.93 -3.363 9.102 1 97.62 71 LEU B N 1
ATOM 1442 C CA . LEU B 1 71 ? -8.156 -2.953 10.273 1 97.62 71 LEU B CA 1
ATOM 1443 C C . LEU B 1 71 ? -6.906 -2.186 9.859 1 97.62 71 LEU B C 1
ATOM 1445 O O . LEU B 1 71 ? -5.863 -2.295 10.508 1 97.62 71 LEU B O 1
ATOM 1449 N N . ILE B 1 72 ? -7.027 -1.468 8.828 1 97.94 72 ILE B N 1
ATOM 1450 C CA . ILE B 1 72 ? -5.934 -0.648 8.32 1 97.94 72 ILE B CA 1
ATOM 1451 C C . ILE B 1 72 ? -6.359 0.817 8.281 1 97.94 72 ILE B C 1
ATOM 1453 O O . ILE B 1 72 ? -7.246 1.193 7.508 1 97.94 72 ILE B O 1
ATOM 1457 N N . PRO B 1 73 ? -5.738 1.616 9.102 1 97.56 73 PRO B N 1
ATOM 1458 C CA . PRO B 1 73 ? -6.137 3.025 9.117 1 97.56 73 PRO B CA 1
ATOM 1459 C C . PRO B 1 73 ? -5.648 3.793 7.895 1 97.56 73 PRO B C 1
ATOM 1461 O O . PRO B 1 73 ? -4.605 3.453 7.324 1 97.56 73 PRO B O 1
ATOM 1464 N N . VAL B 1 74 ? -6.418 4.773 7.473 1 98.56 74 VAL B N 1
ATOM 1465 C CA . VAL B 1 74 ? -5.973 5.82 6.555 1 98.56 74 VAL B CA 1
ATOM 1466 C C . VAL B 1 74 ? -5.875 7.152 7.297 1 98.56 74 VAL B C 1
ATOM 1468 O O . VAL B 1 74 ? -6.84 7.594 7.918 1 98.56 74 VAL B O 1
ATOM 1471 N N . PHE B 1 75 ? -4.758 7.734 7.266 1 98.44 75 PHE B N 1
ATOM 1472 C CA . PHE B 1 75 ? -4.566 9.008 7.957 1 98.44 75 PHE B CA 1
ATOM 1473 C C . PHE B 1 75 ? -4.969 10.172 7.066 1 98.44 75 PHE B C 1
ATOM 1475 O O . PHE B 1 75 ? -4.344 10.422 6.035 1 98.44 75 PHE B O 1
ATOM 1482 N N . VAL B 1 76 ? -5.988 10.867 7.484 1 98.44 76 VAL B N 1
ATOM 1483 C CA . VAL B 1 76 ? -6.402 12.078 6.789 1 98.44 76 VAL B CA 1
ATOM 1484 C C . VAL B 1 76 ? -5.66 13.281 7.363 1 98.44 76 VAL B C 1
ATOM 1486 O O . VAL B 1 76 ? -5.82 13.609 8.547 1 98.44 76 VAL B O 1
ATOM 1489 N N . ILE B 1 77 ? -4.914 13.875 6.555 1 98.19 77 ILE B N 1
ATOM 1490 C CA . ILE B 1 77 ? -4.012 14.914 7.035 1 98.19 77 ILE B CA 1
ATOM 1491 C C . ILE B 1 77 ? -4.238 16.203 6.246 1 98.19 77 ILE B C 1
ATOM 1493 O O . ILE B 1 77 ? -4.266 16.188 5.016 1 98.19 77 ILE B O 1
ATOM 1497 N N . ASP B 1 78 ? -4.367 17.312 7.004 1 98.06 78 ASP B N 1
ATOM 1498 C CA . ASP B 1 78 ? -4.672 18.578 6.336 1 98.06 78 ASP B CA 1
ATOM 1499 C C . ASP B 1 78 ? -3.699 19.672 6.762 1 98.06 78 ASP B C 1
ATOM 1501 O O . ASP B 1 78 ? -4.008 20.859 6.652 1 98.06 78 ASP B O 1
ATOM 1505 N N . SER B 1 79 ? -2.525 19.266 7.32 1 97.94 79 SER B N 1
ATOM 1506 C CA . SER B 1 79 ? -1.542 20.25 7.758 1 97.94 79 SER B CA 1
ATOM 1507 C C . SER B 1 79 ? -0.148 19.641 7.844 1 97.94 79 SER B C 1
ATOM 1509 O O . SER B 1 79 ? -0.005 18.422 7.926 1 97.94 79 SER B O 1
ATOM 1511 N N . LYS B 1 80 ? 0.849 20.547 7.828 1 98.31 80 LYS B N 1
ATOM 1512 C CA . LYS B 1 80 ? 2.219 20.094 8.039 1 98.31 80 LYS B CA 1
ATOM 1513 C C . LYS B 1 80 ? 2.396 19.516 9.445 1 98.31 80 LYS B C 1
ATOM 1515 O O . LYS B 1 80 ? 3.135 18.562 9.641 1 98.31 80 LYS B O 1
ATOM 1520 N N . GLN B 1 81 ? 1.694 20.156 10.383 1 98.31 81 GLN B N 1
ATOM 1521 C CA . GLN B 1 81 ? 1.736 19.625 11.742 1 98.31 81 GLN B CA 1
ATOM 1522 C C . GLN B 1 81 ? 1.217 18.188 11.797 1 98.31 81 GLN B C 1
ATOM 1524 O O . GLN B 1 81 ? 1.751 17.359 12.539 1 98.31 81 GLN B O 1
ATOM 1529 N N . GLY B 1 82 ? 0.135 17.938 11.086 1 97.81 82 GLY B N 1
ATOM 1530 C CA . GLY B 1 82 ? -0.375 16.578 11 1 97.81 82 GLY B CA 1
ATOM 1531 C C . GLY B 1 82 ? 0.64 15.586 10.445 1 97.81 82 GLY B C 1
ATOM 1532 O O . GLY B 1 82 ? 0.712 14.445 10.898 1 97.81 82 GLY B O 1
ATOM 1533 N N . VAL B 1 83 ? 1.449 16.031 9.461 1 98.56 83 VAL B N 1
ATOM 1534 C CA . VAL B 1 83 ? 2.523 15.203 8.922 1 98.56 83 VAL B CA 1
ATOM 1535 C C . VAL B 1 83 ? 3.535 14.883 10.016 1 98.56 83 VAL B C 1
ATOM 1537 O O . VAL B 1 83 ? 3.932 13.734 10.188 1 98.56 83 VAL B O 1
ATOM 1540 N N . ASP B 1 84 ? 3.898 15.93 10.742 1 98.62 84 ASP B N 1
ATOM 1541 C CA . ASP B 1 84 ? 4.879 15.75 11.805 1 98.62 84 ASP B CA 1
ATOM 1542 C C . ASP B 1 84 ? 4.367 14.781 12.867 1 98.62 84 ASP B C 1
ATOM 1544 O O . ASP B 1 84 ? 5.129 13.961 13.383 1 98.62 84 ASP B O 1
ATOM 1548 N N . MET B 1 85 ? 3.129 14.867 13.18 1 98.19 85 MET B N 1
ATOM 1549 C CA . MET B 1 85 ? 2.539 13.977 14.18 1 98.19 85 MET B CA 1
ATOM 1550 C C . MET B 1 85 ? 2.555 12.531 13.688 1 98.19 85 MET B C 1
ATOM 1552 O O . MET B 1 85 ? 2.84 11.617 14.461 1 98.19 85 MET B O 1
ATOM 1556 N N . LEU B 1 86 ? 2.219 12.328 12.469 1 98.31 86 LEU B N 1
ATOM 1557 C CA . LEU B 1 86 ? 2.271 10.977 11.914 1 98.31 86 LEU B CA 1
ATOM 1558 C C . LEU B 1 86 ? 3.682 10.406 12.008 1 98.31 86 LEU B C 1
ATOM 1560 O O . LEU B 1 86 ? 3.867 9.266 12.438 1 98.31 86 LEU B O 1
ATOM 1564 N N . ILE B 1 87 ? 4.676 11.219 11.602 1 98.69 87 ILE B N 1
ATOM 1565 C CA . ILE B 1 87 ? 6.062 10.773 11.609 1 98.69 87 ILE B CA 1
ATOM 1566 C C . ILE B 1 87 ? 6.484 10.414 13.031 1 98.69 87 ILE B C 1
ATOM 1568 O O . ILE B 1 87 ? 7.129 9.383 13.25 1 98.69 87 ILE B O 1
ATOM 1572 N N . TYR B 1 88 ? 6.074 11.25 13.984 1 98.12 88 TYR B N 1
ATOM 1573 C CA . TYR B 1 88 ? 6.348 10.953 15.383 1 98.12 88 TYR B CA 1
ATOM 1574 C C . TYR B 1 88 ? 5.738 9.609 15.781 1 98.12 88 TYR B C 1
ATOM 1576 O O . TYR B 1 88 ? 6.398 8.781 16.406 1 98.12 88 TYR B O 1
ATOM 1584 N N . ALA B 1 89 ? 4.496 9.406 15.445 1 98.06 89 ALA B N 1
ATOM 1585 C CA . ALA B 1 89 ? 3.797 8.172 15.781 1 98.06 89 ALA B CA 1
ATOM 1586 C C . ALA B 1 89 ? 4.465 6.969 15.125 1 98.06 89 ALA B C 1
ATOM 1588 O O . ALA B 1 89 ? 4.586 5.906 15.734 1 98.06 89 ALA B O 1
ATOM 1589 N N . MET B 1 90 ? 4.918 7.113 13.875 1 98.38 90 MET B N 1
ATOM 1590 C CA . MET B 1 90 ? 5.613 6.039 13.172 1 98.38 90 MET B CA 1
ATOM 1591 C C . MET B 1 90 ? 6.906 5.668 13.891 1 98.38 90 MET B C 1
ATOM 1593 O O . MET B 1 90 ? 7.16 4.492 14.148 1 98.38 90 MET B O 1
ATOM 1597 N N . GLN B 1 91 ? 7.645 6.641 14.234 1 98.38 91 GLN B N 1
ATOM 1598 C CA . GLN B 1 91 ? 8.945 6.422 14.852 1 98.38 91 GLN B CA 1
ATOM 1599 C C . GLN B 1 91 ? 8.805 5.848 16.25 1 98.38 91 GLN B C 1
ATOM 1601 O O . GLN B 1 91 ? 9.648 5.074 16.703 1 98.38 91 GLN B O 1
ATOM 1606 N N . SER B 1 92 ? 7.668 6.188 16.891 1 97.62 92 SER B N 1
ATOM 1607 C CA . SER B 1 92 ? 7.426 5.703 18.25 1 97.62 92 SER B CA 1
ATOM 1608 C C . SER B 1 92 ? 6.738 4.344 18.234 1 97.62 92 SER B C 1
ATOM 1610 O O . SER B 1 92 ? 6.523 3.736 19.281 1 97.62 92 SER B O 1
ATOM 1612 N N . GLY B 1 93 ? 6.344 3.928 17.156 1 96.75 93 GLY B N 1
ATOM 1613 C CA . GLY B 1 93 ? 5.695 2.633 17.016 1 96.75 93 GLY B CA 1
ATOM 1614 C C . GLY B 1 93 ? 4.234 2.65 17.438 1 96.75 93 GLY B C 1
ATOM 1615 O O . GLY B 1 93 ? 3.668 1.608 17.766 1 96.75 93 GLY B O 1
ATOM 1616 N N . ILE B 1 94 ? 3.602 3.836 17.375 1 96.06 94 ILE B N 1
ATOM 1617 C CA . ILE B 1 94 ? 2.248 3.898 17.922 1 96.06 94 ILE B CA 1
ATOM 1618 C C . ILE B 1 94 ? 1.278 4.371 16.844 1 96.06 94 ILE B C 1
ATOM 1620 O O . ILE B 1 94 ? 0.107 4.633 17.125 1 96.06 94 ILE B O 1
ATOM 1624 N N . ALA B 1 95 ? 1.712 4.504 15.609 1 95.88 95 ALA B N 1
ATOM 1625 C CA . ALA B 1 95 ? 0.901 5.062 14.531 1 95.88 95 ALA B CA 1
ATOM 1626 C C . ALA B 1 95 ? -0.352 4.223 14.297 1 95.88 95 ALA B C 1
ATOM 1628 O O . ALA B 1 95 ? -1.426 4.762 14.023 1 95.88 95 ALA B O 1
ATOM 1629 N N . ARG B 1 96 ? -0.264 2.934 14.477 1 91.25 96 ARG B N 1
ATOM 1630 C CA . ARG B 1 96 ? -1.373 2.049 14.133 1 91.25 96 ARG B CA 1
ATOM 1631 C C . ARG B 1 96 ? -2.441 2.066 15.219 1 91.25 96 ARG B C 1
ATOM 1633 O O . ARG B 1 96 ? -3.559 1.593 15.008 1 91.25 96 ARG B O 1
ATOM 1640 N N . VAL B 1 97 ? -2.082 2.717 16.281 1 87.75 97 VAL B N 1
ATOM 1641 C CA . VAL B 1 97 ? -3.047 2.746 17.375 1 87.75 97 VAL B CA 1
ATOM 1642 C C . VAL B 1 97 ? -3.48 4.184 17.641 1 87.75 97 VAL B C 1
ATOM 1644 O O . VAL B 1 97 ? -4.199 4.453 18.6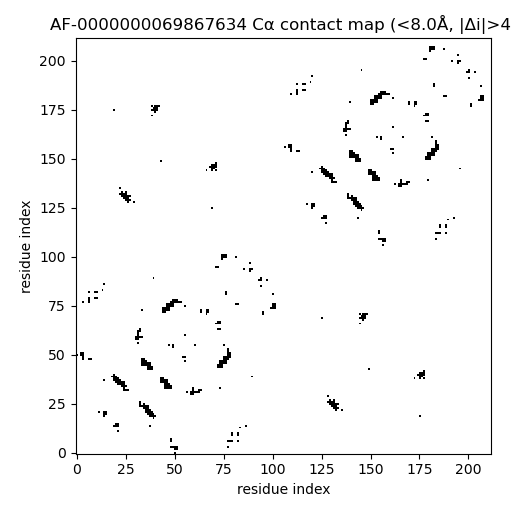09 1 87.75 97 VAL B O 1
ATOM 1647 N N . MET B 1 98 ? -2.975 5.047 16.859 1 83.31 98 MET B N 1
ATOM 1648 C CA . MET B 1 98 ? -3.324 6.453 17.031 1 83.31 98 MET B CA 1
ATOM 1649 C C . MET B 1 98 ? -4.816 6.676 16.797 1 83.31 98 MET B C 1
ATOM 1651 O O . MET B 1 98 ? -5.406 6.07 15.906 1 83.31 98 MET B O 1
ATOM 1655 N N . PRO B 1 99 ? -5.344 7.43 17.719 1 70.56 99 PRO B N 1
ATOM 1656 C CA . PRO B 1 99 ? -6.75 7.766 17.484 1 70.56 99 PRO B CA 1
ATOM 1657 C C . PRO B 1 99 ? -6.953 8.57 16.203 1 70.56 99 PRO B C 1
ATOM 1659 O O . PRO B 1 99 ? -6.008 9.18 15.688 1 70.56 99 PRO B O 1
ATOM 1662 N N . ASP B 1 100 ? -8.102 8.344 15.516 1 63.84 100 ASP B N 1
ATOM 1663 C CA . ASP B 1 100 ? -8.43 9.078 14.305 1 63.84 100 ASP B CA 1
ATOM 1664 C C . ASP B 1 100 ? -8.047 10.547 14.43 1 63.84 100 ASP B C 1
ATOM 1666 O O . ASP B 1 100 ? -8.508 11.242 15.328 1 63.84 100 ASP B O 1
ATOM 1670 N N . MET B 1 101 ? -6.855 10.836 13.906 1 54.38 101 MET B N 1
ATOM 1671 C CA . MET B 1 101 ? -6.348 12.203 13.961 1 54.38 101 MET B CA 1
ATOM 1672 C C . MET B 1 101 ? -7.324 13.172 13.305 1 54.38 101 MET B C 1
ATOM 1674 O O . MET B 1 101 ? -7.051 14.375 13.211 1 54.38 101 MET B O 1
ATOM 1678 N N . SER B 1 102 ? -8.305 12.703 12.578 1 53.16 102 SER B N 1
ATOM 1679 C CA . SER B 1 102 ? -9.266 13.648 12.023 1 53.16 102 SER B CA 1
ATOM 1680 C C . SER B 1 102 ? -9.945 14.461 13.117 1 53.16 102 SER B C 1
ATOM 1682 O O . SER B 1 102 ? -10.023 14.023 14.266 1 53.16 102 SER B O 1
ATOM 1684 N N . HIS B 1 103 ? -10.141 15.828 12.961 1 45.06 103 HIS B N 1
ATOM 1685 C CA . HIS B 1 103 ? -10.547 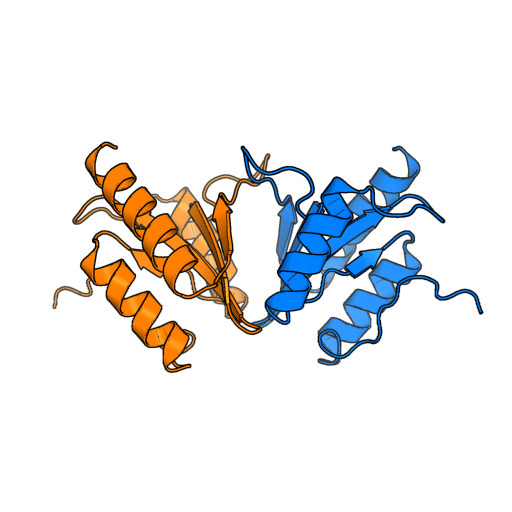16.953 13.797 1 45.06 103 HIS B CA 1
ATOM 1686 C C . HIS B 1 103 ? -11.82 16.609 14.578 1 45.06 103 HIS B C 1
ATOM 1688 O O . HIS B 1 103 ? -12.914 16.594 14.008 1 45.06 103 HIS B O 1
ATOM 1694 N N . LYS B 1 104 ? -11.836 15.555 15.383 1 41.44 104 LYS B N 1
ATOM 1695 C CA . LYS B 1 104 ? -12.992 15.812 16.234 1 41.44 104 LYS B CA 1
ATOM 1696 C C . LYS B 1 104 ? -12.859 17.156 16.953 1 41.44 104 LYS B C 1
ATOM 1698 O O . LYS B 1 104 ? -11.961 17.344 17.766 1 41.44 104 LYS B O 1
ATOM 1703 N N . LYS B 1 105 ? -13.156 18.312 16.234 1 39.09 105 LYS B N 1
ATOM 1704 C CA . LYS B 1 105 ? -13.578 19.484 17 1 39.09 105 LYS B CA 1
ATOM 1705 C C . LYS B 1 105 ? -14.609 19.094 18.062 1 39.09 105 LYS B C 1
ATOM 1707 O O . LYS B 1 105 ? -15.672 18.562 17.734 1 39.09 105 LYS B O 1
ATOM 1712 N N . GLU B 1 106 ? -14.172 18.672 19.203 1 31.81 106 GLU B N 1
ATOM 1713 C CA . GLU B 1 106 ? -15.18 19.078 20.172 1 31.81 106 GLU B CA 1
ATOM 1714 C C . GLU B 1 106 ? -15.477 20.562 20.078 1 31.81 106 GLU B C 1
ATOM 1716 O O . GLU B 1 106 ? -14.594 21.359 19.75 1 31.81 106 GLU B O 1
#

Nearest PDB structures (foldseek):
  4qbo-assembly1_A-2  TM=9.495E-01  e=4.485E-08  Streptococcus phage P9
  4qbn-assembly1_A  TM=9.355E-01  e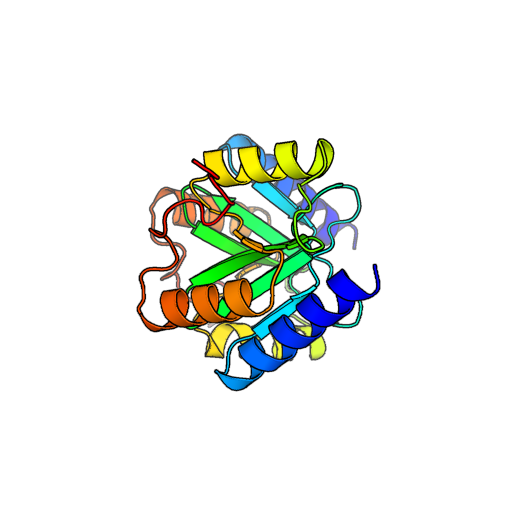=2.602E-06  Salmonella phage SETP3
  5y7q-assembly1_A  TM=8.424E-01  e=7.666E-03  Pseudomonas aeruginosa PAO1
  3fov-assembly1_A  TM=5.631E-01  e=1.099E-01  Rhodopseudomonas palustris CGA009
  4bxo-assembly1_A  TM=4.909E-01  e=4.571E+00  Homo sapiens

Sequence (212 aa):
MQIENDIEKYLVRQIKRIGALCYKFTSPGTRGVPDRIILYQGNVFFVELKRPGGKPRKDQLKIIEKFKEQLIPVFVIDSKQGVDMLIYAMQSGIARVMPDMSHKKEMQIENDIEKYLVRQIKRIGALCYKFTSPGTRGVPDRIILYQGNVFFVELKRPGGKPRKDQLKIIEKFKEQLIPVFVIDSKQGVDMLIYAMQSGIARVMPDMSHKKE

InterPro domains:
  IPR011856 tRNA endonuclease-like domain superfamily [G3DSA:3.40.1350.10] (1-92)
  IPR014883 VRR-NUC domain [SM00990] (2-81)

Secondary structure (DSSP, 8-state):
-HHHHHHHHHHHHHHHHTT-EEEE-B-TT--S--SEEEEETTEEEEEEE--TT----HHHHHHHHHHHHTT--EEEE-SHHHHHHHHHHHHHT-GGG----S----/-HHHHHHHHHHHHHHHHTT-EEEE-B-TT--S--SEEEEETTEEEEEEE--TT----HHHHHHHHHHHHTT--EEEE-SHHHHHHHHHHHHHT-GGG----S----

Foldseek 3Di:
DVQQVVLVVLLCVVLVVVPKHKDADDDPPAPQFAGIWIGDDNDIAGEHEDAVVDDGDPSNVVVQVVCVVVLHHYAYYHDNVSSVVLVVCVVVVNNSVDDRPPPPPD/DVQQVVLVVLLCVVLVVVPKHKDQDDDPPAPQFAGIWIGDDNDIAGEHEDAVVDDGDPSNVVVQVVCVVVLHHYAYYHDNVSSVVLVVCVVVVNNSVDDRPPPPPD

Organism: Enterococcus faecalis (strain ATCC 700802 / V583) (NCBI:txid226185)

Radius of gyration: 17.31 Å; Cα contacts (8 Å, |Δi|>4): 339; chains: 2; bounding box: 36×51×42 Å

pLDDT: mean 93.75, std 13.61, range [31.81, 98.94]

Solvent-accessible surface area (backbone atoms only — not comparable to full-atom values): 11673 Å² total; per-residue (Å²): 105,70,63,31,48,51,39,49,52,48,42,49,52,55,41,46,71,76,71,28,48,71,42,52,44,40,28,90,97,52,73,40,61,42,50,30,38,32,40,46,78,57,42,79,46,35,32,32,76,28,37,73,89,50,73,79,51,71,57,29,47,53,42,46,51,55,34,45,77,24,58,35,74,62,46,60,33,38,43,63,66,47,44,52,50,49,52,51,24,53,76,68,71,42,48,91,70,51,68,80,76,53,79,73,71,123,107,70,63,32,49,52,38,49,52,49,43,48,52,55,40,45,72,75,72,29,48,69,42,52,44,40,29,88,97,52,74,40,61,44,50,30,39,34,40,47,77,57,40,79,46,36,32,31,76,28,38,73,88,51,74,78,50,72,57,28,47,54,43,45,50,55,34,45,76,24,58,35,74,61,46,59,33,38,43,62,65,48,46,52,50,48,52,50,25,54,76,69,70,42,48,91,69,52,68,79,75,53,81,73,73,121